Protein AF-A0AAV2B523-F1 (afdb_monomer_lite)

Sequence (327 aa):
MVNILNHRVPSYIITSFAIVHYVAHNLTKNSNLPTNTRAFVTASAALLMYLPYIWLAPRLLLHLVHVDDPIFLDRLLDVPYIHFIVFFLLFYHTTQLSVENFEALEAQERNSNNYLWCSVVSGLVSGFYAIIEQYLLYLIFVLILRQNLVLGFLMAFGTTFWIAKEEVKALKDKSFSIAGVFQPLKNKIFWGAAALMLFSSTLPLWLNVRDLKSTSTRLELGPCNINHEVANTSPLMIERRRFICPEDGKRLQFDFHCVDPVALQFGVKNRVNQYTMCGKEFDNPTQIATSLSVYSSLLLFSIYSVMRFSFNHKEEKKNEQYCSKSL

pLDDT: mean 75.36, std 14.85, range [28.5, 93.81]

Structure (mmCIF, N/CA/C/O backbone):
data_AF-A0AAV2B523-F1
#
_entry.id   AF-A0AAV2B523-F1
#
loop_
_atom_site.group_PDB
_atom_site.id
_atom_site.type_symbol
_atom_site.label_atom_id
_atom_site.label_alt_id
_atom_site.label_comp_id
_atom_site.label_asym_id
_atom_site.label_entity_id
_atom_site.label_seq_id
_atom_site.pdbx_PDB_ins_code
_atom_site.Cartn_x
_atom_site.Cartn_y
_atom_site.Cartn_z
_atom_site.occupancy
_atom_site.B_iso_or_equiv
_atom_site.auth_seq_id
_atom_site.auth_comp_id
_atom_site.auth_asym_id
_atom_site.auth_atom_id
_atom_site.pdbx_PDB_model_num
ATOM 1 N N . MET A 1 1 ? -11.168 -1.818 -23.458 1.00 34.28 1 MET A N 1
ATOM 2 C CA . MET A 1 1 ? -11.212 -1.560 -22.001 1.00 34.28 1 MET A CA 1
ATOM 3 C C . MET A 1 1 ? -10.648 -0.166 -21.777 1.00 34.28 1 MET A C 1
ATOM 5 O O . MET A 1 1 ? -9.669 0.168 -22.432 1.00 34.28 1 MET A O 1
ATOM 9 N N . VAL A 1 2 ? -11.346 0.690 -21.028 1.00 28.50 2 VAL A N 1
ATOM 10 C CA . VAL A 1 2 ? -11.188 2.150 -21.122 1.00 28.50 2 VAL A CA 1
ATOM 11 C C . VAL A 1 2 ? -9.790 2.597 -20.681 1.00 28.50 2 VAL A C 1
ATOM 13 O O . VAL A 1 2 ? -9.419 2.497 -19.515 1.00 28.50 2 VAL A O 1
ATOM 16 N N . ASN A 1 3 ? -9.034 3.115 -21.646 1.00 34.44 3 ASN A N 1
ATOM 17 C CA . ASN A 1 3 ? -7.779 3.834 -21.476 1.00 34.44 3 ASN A CA 1
ATOM 18 C C . ASN A 1 3 ? -8.110 5.248 -20.951 1.00 34.44 3 ASN A C 1
ATOM 20 O O . ASN A 1 3 ? -8.075 6.216 -21.702 1.00 34.44 3 ASN A O 1
ATOM 24 N N . ILE A 1 4 ? -8.564 5.358 -19.692 1.00 44.16 4 ILE A N 1
ATOM 25 C CA . ILE A 1 4 ? -9.157 6.602 -19.144 1.00 44.16 4 ILE A CA 1
ATOM 26 C C . ILE A 1 4 ? -8.138 7.755 -19.070 1.00 44.16 4 ILE A C 1
ATOM 28 O O . ILE A 1 4 ? -8.530 8.914 -18.988 1.00 44.16 4 ILE A O 1
ATOM 32 N N . LEU A 1 5 ? -6.832 7.486 -19.147 1.00 44.53 5 LEU A N 1
ATOM 33 C CA . LEU A 1 5 ? -5.801 8.514 -19.008 1.00 44.53 5 LEU A CA 1
ATOM 34 C C . LEU A 1 5 ? -4.570 8.219 -19.870 1.00 44.53 5 LEU A C 1
ATOM 36 O O . LEU A 1 5 ? -3.514 8.026 -19.291 1.00 44.53 5 LEU A O 1
ATOM 40 N N . ASN A 1 6 ? -4.681 8.170 -21.207 1.00 47.12 6 ASN A N 1
ATOM 41 C CA . ASN A 1 6 ? -3.561 8.284 -22.171 1.00 47.12 6 ASN A CA 1
ATOM 42 C C . ASN A 1 6 ? -2.149 8.114 -21.559 1.00 47.12 6 ASN A C 1
ATOM 44 O O . ASN A 1 6 ? -1.419 9.091 -21.381 1.00 47.12 6 ASN A O 1
ATOM 48 N N . HIS A 1 7 ? -1.780 6.882 -21.193 1.00 51.62 7 HIS A N 1
ATOM 49 C CA . HIS A 1 7 ? -0.444 6.545 -20.686 1.00 51.62 7 HIS A CA 1
ATOM 50 C C . HIS A 1 7 ? 0.024 7.226 -19.376 1.00 51.62 7 HIS A C 1
ATOM 52 O O . HIS A 1 7 ? 1.224 7.250 -19.097 1.00 51.62 7 HIS A O 1
ATOM 58 N N . ARG A 1 8 ? -0.880 7.763 -18.545 1.00 51.25 8 ARG A N 1
ATOM 59 C CA . ARG A 1 8 ? -0.576 8.402 -17.253 1.00 51.25 8 ARG A CA 1
ATOM 60 C C . ARG A 1 8 ? -1.166 7.620 -16.082 1.00 51.25 8 ARG A C 1
ATOM 62 O O . ARG A 1 8 ? -2.334 7.247 -16.079 1.00 51.25 8 ARG A O 1
ATOM 69 N N . VAL A 1 9 ? -0.353 7.460 -15.037 1.00 54.31 9 VAL A N 1
ATOM 70 C CA . VAL A 1 9 ? -0.620 6.580 -13.887 1.00 54.31 9 VAL A CA 1
ATOM 71 C C . VAL A 1 9 ? -0.693 7.333 -12.532 1.00 54.31 9 VAL A C 1
ATOM 73 O O . VAL A 1 9 ? 0.084 7.000 -11.640 1.00 54.31 9 VAL A O 1
ATOM 76 N N . PRO A 1 10 ? -1.553 8.354 -12.287 1.00 52.34 10 PRO A N 1
ATOM 77 C CA . PRO A 1 10 ? -1.533 9.008 -10.970 1.00 52.34 10 PRO A CA 1
ATOM 78 C C . PRO A 1 10 ? -2.793 8.829 -10.107 1.00 52.34 10 PRO A C 1
ATOM 80 O O . PRO A 1 10 ? -2.694 9.011 -8.899 1.00 52.34 10 PRO A O 1
ATOM 83 N N . SER A 1 11 ? -3.967 8.478 -10.646 1.00 55.34 11 SER A N 1
ATOM 84 C CA . SER A 1 11 ? -5.215 8.580 -9.861 1.00 55.34 11 SER A CA 1
ATOM 85 C C . SER A 1 11 ? -5.556 7.344 -9.026 1.00 55.34 11 SER A C 1
ATOM 87 O O . SER A 1 11 ? -6.113 7.490 -7.940 1.00 55.34 11 SER A O 1
ATOM 89 N N . TYR A 1 12 ? -5.200 6.136 -9.478 1.00 63.81 12 TYR A N 1
ATOM 90 C CA . TYR A 1 12 ? -5.658 4.905 -8.818 1.00 63.81 12 TYR A CA 1
ATOM 91 C C . TYR A 1 12 ? -5.149 4.761 -7.386 1.00 63.81 12 TYR A C 1
ATOM 93 O O . TYR A 1 12 ? -5.892 4.288 -6.539 1.00 63.81 12 TYR A O 1
ATOM 101 N N . ILE A 1 13 ? -3.932 5.230 -7.104 1.00 67.31 13 ILE A N 1
ATOM 102 C CA . ILE A 1 13 ? -3.279 5.100 -5.793 1.00 67.31 13 ILE A CA 1
ATOM 103 C C . ILE A 1 13 ? -4.006 5.911 -4.730 1.00 67.31 13 ILE A C 1
ATOM 105 O O . ILE A 1 13 ? -4.238 5.416 -3.633 1.00 67.31 13 ILE A O 1
ATOM 109 N N . ILE A 1 14 ? -4.384 7.148 -5.059 1.00 69.25 14 ILE A N 1
ATOM 110 C CA . ILE A 1 14 ? -5.071 8.041 -4.123 1.00 69.25 14 ILE A CA 1
ATOM 111 C C . ILE A 1 14 ? -6.443 7.450 -3.790 1.00 69.25 14 ILE A C 1
ATOM 113 O O . ILE A 1 14 ? -6.817 7.347 -2.623 1.00 69.25 14 ILE A O 1
ATOM 117 N N . THR A 1 15 ? -7.171 6.997 -4.814 1.00 74.38 15 THR A N 1
ATOM 118 C CA . THR A 1 15 ? -8.494 6.399 -4.631 1.00 74.38 15 THR A CA 1
ATOM 119 C C . THR A 1 15 ? -8.419 5.066 -3.885 1.00 74.38 15 THR A C 1
ATOM 121 O O . THR A 1 15 ? -9.196 4.851 -2.957 1.00 74.38 15 THR A O 1
ATOM 124 N N . SER A 1 16 ? -7.470 4.186 -4.223 1.00 78.44 16 SER A N 1
ATOM 125 C CA . SER A 1 16 ? -7.298 2.902 -3.536 1.00 78.44 16 SER A CA 1
ATOM 126 C C . SER A 1 16 ? -6.877 3.092 -2.083 1.00 78.44 16 SER A C 1
ATOM 128 O O . SER A 1 16 ? -7.427 2.435 -1.204 1.00 78.44 16 SER A O 1
ATOM 130 N N . PHE A 1 17 ? -5.959 4.024 -1.815 1.00 83.38 17 PHE A N 1
ATOM 131 C CA . PHE A 1 17 ? -5.514 4.350 -0.463 1.00 83.38 17 PHE A CA 1
ATOM 132 C C . PHE A 1 17 ? -6.684 4.834 0.401 1.00 83.38 17 PHE A C 1
ATOM 134 O O . PHE A 1 17 ? -6.908 4.298 1.485 1.00 83.38 17 PHE A O 1
ATOM 141 N N . ALA A 1 18 ? -7.480 5.784 -0.104 1.00 85.06 18 ALA A N 1
ATOM 142 C CA . ALA A 1 18 ? -8.629 6.324 0.619 1.00 85.06 18 ALA A CA 1
ATOM 143 C C . ALA A 1 18 ? -9.694 5.255 0.913 1.00 85.06 18 ALA A C 1
ATOM 145 O O . ALA A 1 18 ? -10.209 5.189 2.028 1.00 85.06 18 ALA A O 1
ATOM 146 N N . ILE A 1 19 ? -10.000 4.384 -0.057 1.00 86.94 19 ILE A N 1
ATOM 147 C CA . ILE A 1 19 ? -10.970 3.293 0.128 1.00 86.94 19 ILE A CA 1
ATOM 148 C C . ILE A 1 19 ? -10.477 2.307 1.190 1.00 86.94 19 ILE A C 1
ATOM 150 O O . ILE A 1 19 ? -11.233 1.945 2.091 1.00 86.94 19 ILE A O 1
ATOM 154 N N . VAL A 1 20 ? -9.212 1.886 1.109 1.00 90.38 20 VAL A N 1
ATOM 155 C CA . VAL A 1 20 ? -8.630 0.940 2.068 1.00 90.38 20 VAL A CA 1
ATOM 156 C C . VAL A 1 20 ? -8.611 1.529 3.471 1.00 90.38 20 VAL A C 1
ATOM 158 O O . VAL A 1 20 ? -9.023 0.862 4.424 1.00 90.38 20 VAL A O 1
ATOM 161 N N . HIS A 1 21 ? -8.192 2.789 3.599 1.00 90.00 21 HIS A N 1
ATOM 162 C CA . HIS A 1 21 ? -8.172 3.477 4.883 1.00 90.00 21 HIS A CA 1
ATOM 163 C C . HIS A 1 21 ? -9.573 3.609 5.472 1.00 90.00 21 HIS A C 1
ATOM 165 O O . HIS A 1 21 ? -9.780 3.294 6.641 1.00 90.00 21 HIS A O 1
ATOM 171 N N . TYR A 1 22 ? -10.553 3.991 4.650 1.00 88.62 22 TYR A N 1
ATOM 172 C CA . TYR A 1 22 ? -11.949 4.094 5.060 1.00 88.62 22 TYR A CA 1
ATOM 173 C C . TYR A 1 22 ? -12.493 2.758 5.573 1.00 88.62 22 TYR A C 1
ATOM 175 O O . TYR A 1 22 ? -13.134 2.714 6.626 1.00 88.62 22 TYR A O 1
ATOM 183 N N . VAL A 1 23 ? -12.242 1.657 4.860 1.00 89.81 23 VAL A N 1
ATOM 184 C CA . VAL A 1 23 ? -12.666 0.320 5.299 1.00 89.81 23 VAL A CA 1
ATOM 185 C C . VAL A 1 23 ? -11.988 -0.039 6.623 1.00 89.81 23 VAL A C 1
ATOM 187 O O . VAL A 1 23 ? -12.682 -0.423 7.562 1.00 89.81 23 VAL A O 1
ATOM 190 N N . ALA A 1 24 ? -10.672 0.160 6.740 1.00 90.62 24 ALA A N 1
ATOM 191 C CA . ALA A 1 24 ? -9.920 -0.125 7.962 1.00 90.62 24 ALA A CA 1
ATOM 192 C C . ALA A 1 24 ? -10.438 0.676 9.164 1.00 90.62 24 ALA A C 1
ATOM 194 O O . ALA A 1 24 ? -10.724 0.102 10.211 1.00 90.62 24 ALA A O 1
ATOM 195 N N . HIS A 1 25 ? -10.628 1.986 8.997 1.00 89.25 25 HIS A N 1
ATOM 196 C CA . HIS A 1 25 ? -11.128 2.869 10.047 1.00 89.25 25 HIS A CA 1
ATOM 197 C C . HIS A 1 25 ? -12.530 2.457 10.506 1.00 89.25 25 HIS A C 1
ATOM 199 O O . HIS A 1 25 ? -12.841 2.433 11.694 1.00 89.25 25 HIS A O 1
ATOM 205 N N . ASN A 1 26 ? -13.396 2.071 9.571 1.00 86.88 26 ASN A N 1
ATOM 206 C CA . ASN A 1 26 ? -14.736 1.617 9.915 1.00 86.88 26 ASN A CA 1
ATOM 207 C C . ASN A 1 26 ? -14.773 0.244 10.601 1.00 86.88 26 ASN A C 1
ATOM 209 O O . ASN A 1 26 ? -15.730 -0.031 11.327 1.00 86.88 26 ASN A O 1
ATOM 213 N N . LEU A 1 27 ? -13.765 -0.607 10.389 1.00 84.50 27 LEU A N 1
ATOM 214 C CA . LEU A 1 27 ? -13.613 -1.866 11.122 1.00 84.50 27 LEU A CA 1
ATOM 215 C C . LEU A 1 27 ? -13.201 -1.619 12.578 1.00 84.50 27 LEU A C 1
ATOM 217 O O . LEU A 1 27 ? -13.696 -2.298 13.475 1.00 84.50 27 LEU A O 1
ATOM 221 N N . THR A 1 28 ? -12.338 -0.633 12.821 1.00 84.44 28 THR A N 1
ATOM 222 C CA . THR A 1 28 ? -11.762 -0.348 14.146 1.00 84.44 28 THR A CA 1
ATOM 223 C C . THR A 1 28 ? -12.551 0.670 14.965 1.00 84.44 28 THR A C 1
ATOM 225 O O . THR A 1 28 ? -12.438 0.697 16.186 1.00 84.44 28 THR A O 1
ATOM 228 N N . LYS A 1 29 ? -13.398 1.507 14.356 1.00 82.94 29 LYS A N 1
ATOM 229 C CA . LYS A 1 29 ? -14.139 2.540 15.106 1.00 82.94 29 LYS A CA 1
ATOM 230 C C . LYS A 1 29 ? -15.070 1.977 16.187 1.00 82.94 29 LYS A C 1
ATOM 232 O O . LYS A 1 29 ? -15.318 2.651 17.177 1.00 82.94 29 LYS A O 1
ATOM 237 N N . ASN A 1 30 ? -15.566 0.751 16.005 1.00 73.31 30 ASN A N 1
ATOM 238 C CA . ASN A 1 30 ? -16.505 0.112 16.931 1.00 73.31 30 ASN A CA 1
ATOM 239 C C . ASN A 1 30 ? -15.809 -0.664 18.059 1.00 73.31 30 ASN A C 1
ATOM 241 O O . ASN A 1 30 ? -16.486 -1.142 18.964 1.00 73.31 30 ASN A O 1
ATOM 245 N N . SER A 1 31 ? -14.482 -0.828 18.016 1.00 69.25 31 SER A N 1
ATOM 246 C CA . SER A 1 31 ? -13.760 -1.625 19.014 1.00 69.25 31 SER A CA 1
ATOM 247 C C . SER A 1 31 ? -13.464 -0.862 20.309 1.00 69.25 31 SER A C 1
ATOM 249 O O . SER A 1 31 ? -12.789 -1.416 21.167 1.00 69.25 31 SER A O 1
ATOM 251 N N . ASN A 1 32 ? -13.947 0.382 20.451 1.00 70.50 32 ASN A N 1
ATOM 252 C CA . ASN A 1 32 ? -13.744 1.258 21.614 1.00 70.50 32 ASN A CA 1
ATOM 253 C C . ASN A 1 32 ? -12.303 1.206 22.165 1.00 70.50 32 ASN A C 1
ATOM 255 O O . ASN A 1 32 ? -12.080 1.010 23.358 1.00 70.50 32 ASN A O 1
ATOM 259 N N . LEU A 1 33 ? -11.321 1.275 21.267 1.00 74.81 33 LEU A N 1
ATOM 260 C CA . LEU A 1 33 ? -9.908 1.300 21.635 1.00 74.81 33 LEU A CA 1
ATOM 261 C C . LEU A 1 33 ? -9.472 2.750 21.887 1.00 74.81 33 LEU A C 1
ATOM 263 O O . LEU A 1 33 ? -9.960 3.629 21.169 1.00 74.81 33 LEU A O 1
ATOM 267 N N . PRO A 1 34 ? -8.504 2.980 22.796 1.00 81.31 34 PRO A N 1
ATOM 268 C CA . PRO A 1 34 ? -7.860 4.281 22.947 1.00 81.31 34 PRO A CA 1
ATOM 269 C C . PRO A 1 34 ? -7.325 4.793 21.607 1.00 81.31 34 PRO A C 1
ATOM 271 O O . PRO A 1 34 ? -6.939 3.994 20.749 1.00 81.31 34 PRO A O 1
ATOM 274 N N . THR A 1 35 ? -7.256 6.113 21.425 1.00 81.62 35 THR A N 1
ATOM 275 C CA . THR A 1 35 ? -6.926 6.754 20.138 1.00 81.62 35 THR A CA 1
ATOM 276 C C . THR A 1 35 ? -5.672 6.194 19.463 1.00 81.62 35 THR A C 1
ATOM 278 O O . THR A 1 35 ? -5.751 5.778 18.306 1.00 81.62 35 THR A O 1
ATOM 281 N N . ASN A 1 36 ? -4.550 6.092 20.181 1.00 81.56 36 ASN A N 1
ATOM 282 C CA . ASN A 1 36 ? -3.287 5.592 19.618 1.00 81.56 36 ASN A CA 1
ATOM 283 C C . ASN A 1 36 ? -3.366 4.105 19.252 1.00 81.56 36 ASN A C 1
ATOM 285 O O . ASN A 1 36 ? -2.961 3.702 18.162 1.00 81.56 36 ASN A O 1
ATOM 289 N N . THR A 1 37 ? -3.961 3.283 20.118 1.00 82.25 37 THR A N 1
ATOM 290 C CA . THR A 1 37 ? -4.167 1.851 19.861 1.00 82.25 37 THR A CA 1
ATOM 291 C C . THR A 1 37 ? -5.104 1.644 18.670 1.00 82.25 37 THR A C 1
ATOM 293 O O . THR A 1 37 ? -4.839 0.815 17.799 1.00 82.25 37 THR A O 1
ATOM 296 N N . ARG A 1 38 ? -6.172 2.444 18.564 1.00 83.00 38 ARG A N 1
ATOM 297 C CA . ARG A 1 38 ? -7.081 2.450 17.412 1.00 83.00 38 ARG A CA 1
ATOM 298 C C . ARG A 1 38 ? -6.346 2.843 16.136 1.00 83.00 38 ARG A C 1
ATOM 300 O O . ARG A 1 38 ? -6.519 2.163 15.126 1.00 83.00 38 ARG A O 1
ATOM 307 N N . ALA A 1 39 ? -5.530 3.895 16.164 1.00 87.06 39 ALA A N 1
ATOM 308 C CA . ALA A 1 39 ? -4.736 4.333 15.020 1.00 87.06 39 ALA A CA 1
ATOM 309 C C . ALA A 1 39 ? -3.758 3.242 14.561 1.00 87.06 39 ALA A C 1
ATOM 311 O O . ALA A 1 39 ? -3.729 2.909 13.377 1.00 87.06 39 ALA A O 1
ATOM 312 N N . PHE A 1 40 ? -3.054 2.601 15.496 1.00 87.75 40 PHE A N 1
ATOM 313 C CA . PHE A 1 40 ? -2.136 1.494 15.222 1.00 87.75 40 PHE A CA 1
ATOM 314 C C . PHE A 1 40 ? -2.834 0.291 14.574 1.00 87.75 40 PHE A C 1
ATOM 316 O O . PHE A 1 40 ? -2.389 -0.220 13.541 1.00 87.75 40 PHE A O 1
ATOM 323 N N . VAL A 1 41 ? -3.957 -0.157 15.145 1.00 86.06 41 VAL A N 1
ATOM 324 C CA . VAL A 1 41 ? -4.729 -1.286 14.601 1.00 86.06 41 VAL A CA 1
ATOM 325 C C . VAL A 1 41 ? -5.310 -0.932 13.230 1.00 86.06 41 VAL A C 1
ATOM 327 O O . VAL A 1 41 ? -5.281 -1.758 12.318 1.00 86.06 41 VAL A O 1
ATOM 330 N N . THR A 1 42 ? -5.780 0.306 13.050 1.00 89.50 42 THR A N 1
ATOM 331 C CA . THR A 1 42 ? -6.302 0.798 11.765 1.00 89.50 42 THR A CA 1
ATOM 332 C C . THR A 1 42 ? -5.215 0.806 10.698 1.00 89.50 42 THR A C 1
ATOM 334 O O . THR A 1 42 ? -5.440 0.295 9.604 1.00 89.50 42 THR A O 1
ATOM 337 N N . ALA A 1 43 ? -4.030 1.327 11.020 1.00 89.31 43 ALA A N 1
ATOM 338 C CA . ALA A 1 43 ? -2.886 1.358 10.117 1.00 89.31 43 ALA A CA 1
ATOM 339 C C . ALA A 1 43 ? -2.424 -0.046 9.725 1.00 89.31 43 ALA A C 1
ATOM 341 O O . ALA A 1 43 ? -2.205 -0.319 8.546 1.00 89.31 43 ALA A O 1
ATOM 342 N N . SER A 1 44 ? -2.365 -0.962 10.694 1.00 87.69 44 SER A N 1
ATOM 343 C CA . SER A 1 44 ? -2.027 -2.369 10.458 1.00 87.69 44 SER A CA 1
ATOM 344 C C . SER A 1 44 ? -3.037 -3.039 9.522 1.00 87.69 44 SER A C 1
ATOM 346 O O . SER A 1 44 ? -2.656 -3.672 8.539 1.00 87.69 44 SER A O 1
ATOM 348 N N . ALA A 1 45 ? -4.336 -2.869 9.789 1.00 89.94 45 ALA A N 1
ATOM 349 C CA . ALA A 1 45 ? -5.397 -3.436 8.963 1.00 89.94 45 ALA A CA 1
ATOM 350 C C . ALA A 1 45 ? -5.396 -2.846 7.544 1.00 89.94 45 ALA A C 1
ATOM 352 O O . ALA A 1 45 ? -5.515 -3.590 6.570 1.00 89.94 45 ALA A O 1
ATOM 353 N N . ALA A 1 46 ? -5.227 -1.527 7.419 1.00 92.19 46 ALA A N 1
ATOM 354 C CA . ALA A 1 46 ? -5.126 -0.842 6.135 1.00 92.19 46 ALA A CA 1
ATOM 355 C C . ALA A 1 46 ? -3.923 -1.344 5.327 1.00 92.19 46 ALA A C 1
ATOM 357 O O . ALA A 1 46 ? -4.079 -1.708 4.164 1.00 92.19 46 ALA A O 1
ATOM 358 N N . LEU A 1 47 ? -2.744 -1.450 5.949 1.00 89.75 47 LEU A N 1
ATOM 359 C CA . LEU A 1 47 ? -1.537 -1.944 5.293 1.00 89.75 47 LEU A CA 1
ATOM 360 C C . LEU A 1 47 ? -1.706 -3.385 4.796 1.00 89.75 47 LEU A C 1
ATOM 362 O O . LEU A 1 47 ? -1.390 -3.664 3.642 1.00 89.75 47 LEU A O 1
ATOM 366 N N . LEU A 1 48 ? -2.248 -4.283 5.626 1.00 89.69 48 LEU A N 1
ATOM 367 C CA . LEU A 1 48 ? -2.508 -5.673 5.232 1.00 89.69 48 LEU A CA 1
ATOM 368 C C . LEU A 1 48 ? -3.495 -5.754 4.059 1.00 89.69 48 LEU A C 1
ATOM 370 O O . LEU A 1 48 ? -3.267 -6.486 3.100 1.00 89.69 48 LEU A O 1
ATOM 374 N N . MET A 1 49 ? -4.563 -4.953 4.079 1.00 91.62 49 MET A N 1
ATOM 375 C CA . MET A 1 49 ? -5.501 -4.895 2.955 1.00 91.62 49 MET A CA 1
ATOM 376 C C . MET A 1 49 ? -4.876 -4.294 1.686 1.00 91.62 49 MET A C 1
ATOM 378 O O . MET A 1 49 ? -5.272 -4.652 0.577 1.00 91.62 49 MET A O 1
ATOM 382 N N . TYR A 1 50 ? -3.904 -3.392 1.825 1.00 89.12 50 TYR A N 1
ATOM 383 C CA . TYR A 1 50 ? -3.262 -2.715 0.699 1.00 89.12 50 TYR A CA 1
ATOM 384 C C . TYR A 1 50 ? -2.078 -3.492 0.104 1.00 89.12 50 TYR A C 1
ATOM 386 O O . TYR A 1 50 ? -1.720 -3.277 -1.054 1.00 89.12 50 TYR A O 1
ATOM 394 N N . LEU A 1 51 ? -1.490 -4.428 0.854 1.00 86.19 51 LEU A N 1
ATOM 395 C CA . LEU A 1 51 ? -0.292 -5.176 0.463 1.00 86.19 51 LEU A CA 1
ATOM 396 C C . LEU A 1 51 ? -0.437 -5.916 -0.882 1.00 86.19 51 LEU A C 1
ATOM 398 O O . LEU A 1 51 ? 0.453 -5.753 -1.721 1.00 86.19 51 LEU A O 1
ATOM 402 N N . PRO A 1 52 ? -1.541 -6.642 -1.168 1.00 87.44 52 PRO A N 1
ATOM 403 C CA . PRO A 1 52 ? -1.752 -7.247 -2.484 1.00 87.44 52 PRO A CA 1
ATOM 404 C C . PRO A 1 52 ? -1.683 -6.233 -3.627 1.00 87.44 52 PRO A C 1
ATOM 406 O O . PRO A 1 52 ? -1.093 -6.504 -4.670 1.00 87.44 52 PRO A O 1
ATOM 409 N N . TYR A 1 53 ? -2.257 -5.045 -3.419 1.00 84.38 53 TYR A N 1
ATOM 410 C CA . TYR A 1 53 ? -2.250 -3.983 -4.416 1.00 84.38 53 TYR A CA 1
ATOM 411 C C . TYR A 1 53 ? -0.843 -3.420 -4.615 1.00 84.38 53 TYR A C 1
ATOM 413 O O . TYR A 1 53 ? -0.405 -3.319 -5.755 1.00 84.38 53 TYR A O 1
ATOM 421 N N . ILE A 1 54 ? -0.105 -3.120 -3.537 1.00 79.56 54 ILE A N 1
ATOM 422 C CA . ILE A 1 54 ? 1.289 -2.646 -3.629 1.00 79.56 54 ILE A CA 1
ATOM 423 C C . ILE A 1 54 ? 2.155 -3.647 -4.397 1.00 79.56 54 ILE A C 1
ATOM 425 O O . ILE A 1 54 ? 2.983 -3.246 -5.210 1.00 79.56 54 ILE A O 1
ATOM 429 N N . TRP A 1 55 ? 1.964 -4.942 -4.156 1.00 80.81 55 TRP A N 1
ATOM 430 C CA . TRP A 1 55 ? 2.763 -5.981 -4.796 1.00 80.81 55 TRP A CA 1
ATOM 431 C C . TRP A 1 55 ? 2.427 -6.160 -6.287 1.00 80.81 55 TRP A C 1
ATOM 433 O O . TRP A 1 55 ? 3.326 -6.338 -7.108 1.00 80.81 55 TRP A O 1
ATOM 443 N N . LEU A 1 56 ? 1.147 -6.066 -6.661 1.00 82.38 56 LEU A N 1
ATOM 444 C CA . LEU A 1 56 ? 0.700 -6.197 -8.053 1.00 82.38 56 LEU A CA 1
ATOM 445 C C . LEU A 1 56 ? 0.907 -4.926 -8.890 1.00 82.38 56 LEU A C 1
ATOM 447 O O . LEU A 1 56 ? 1.183 -5.010 -10.088 1.00 82.38 56 LEU A O 1
ATOM 451 N N . ALA A 1 57 ? 0.752 -3.747 -8.284 1.00 78.94 57 ALA A N 1
ATOM 452 C CA . ALA A 1 57 ? 0.658 -2.477 -8.998 1.00 78.94 57 ALA A CA 1
ATOM 453 C C . ALA A 1 57 ? 1.856 -2.157 -9.916 1.00 78.94 57 ALA A C 1
ATOM 455 O O . ALA A 1 57 ? 1.602 -1.685 -11.028 1.00 78.94 57 ALA A O 1
ATOM 456 N N . PRO A 1 58 ? 3.125 -2.427 -9.540 1.00 74.94 58 PRO A N 1
ATOM 457 C CA . PRO A 1 58 ? 4.269 -2.183 -10.418 1.00 74.94 58 PRO A CA 1
ATOM 458 C C . PRO A 1 58 ? 4.227 -3.022 -11.700 1.00 74.94 58 PRO A C 1
ATOM 460 O O . PRO A 1 58 ? 4.479 -2.501 -12.784 1.00 74.94 58 PRO A O 1
ATOM 463 N N . ARG A 1 59 ? 3.847 -4.305 -11.598 1.00 77.69 59 ARG A N 1
ATOM 464 C CA . ARG A 1 59 ? 3.796 -5.228 -12.750 1.00 77.69 59 ARG A CA 1
ATOM 465 C C . ARG A 1 59 ? 2.688 -4.907 -13.734 1.00 77.69 59 ARG A C 1
ATOM 467 O O . ARG A 1 59 ? 2.812 -5.136 -14.932 1.00 77.69 59 ARG A O 1
ATOM 474 N N . LEU A 1 60 ? 1.616 -4.331 -13.210 1.00 77.38 60 LEU A N 1
ATOM 475 C CA . LEU A 1 60 ? 0.437 -3.936 -13.965 1.00 77.38 60 LEU A CA 1
ATOM 476 C C . LEU A 1 60 ? 0.491 -2.486 -14.440 1.00 77.38 60 LEU A C 1
ATOM 478 O O . LEU A 1 60 ? -0.511 -1.968 -14.929 1.00 77.38 60 LEU A O 1
ATOM 482 N N . LEU A 1 61 ? 1.626 -1.805 -14.252 1.00 77.12 61 LEU A N 1
ATOM 483 C CA . LEU A 1 61 ? 1.785 -0.386 -14.565 1.00 77.12 61 LEU A CA 1
ATOM 484 C C . LEU A 1 61 ? 0.715 0.507 -13.904 1.00 77.12 61 LEU A C 1
ATOM 486 O O . LEU A 1 61 ? 0.418 1.591 -14.402 1.00 77.12 61 LEU A O 1
ATOM 490 N N . LEU A 1 62 ? 0.140 0.069 -12.775 1.00 73.31 62 LEU A N 1
ATOM 491 C CA . LEU A 1 62 ? -0.799 0.845 -11.950 1.00 73.31 62 LEU A CA 1
ATOM 492 C C . LEU A 1 62 ? -0.066 1.815 -11.020 1.00 73.31 62 LEU A C 1
ATOM 494 O O . LEU A 1 62 ? -0.671 2.728 -10.458 1.00 73.31 62 LEU A O 1
ATOM 498 N N . HIS A 1 63 ? 1.245 1.625 -10.871 1.00 67.94 63 HIS A N 1
ATOM 499 C CA . HIS A 1 63 ? 2.139 2.546 -10.200 1.00 67.94 63 HIS A CA 1
ATOM 500 C C . HIS A 1 63 ? 3.485 2.592 -10.922 1.00 67.94 63 HIS A C 1
ATOM 502 O O . HIS A 1 63 ? 4.038 1.557 -11.278 1.00 67.94 63 HIS A O 1
ATOM 508 N N . LEU A 1 64 ? 4.015 3.802 -11.121 1.00 59.66 64 LEU A N 1
ATOM 509 C CA . LEU A 1 64 ? 5.306 4.036 -11.780 1.00 59.66 64 LEU A CA 1
ATOM 510 C C . LEU A 1 64 ? 6.445 4.317 -10.800 1.00 59.66 64 LEU A C 1
ATOM 512 O O . LEU A 1 64 ? 7.507 4.789 -11.210 1.00 59.66 64 LEU A O 1
ATOM 516 N N . VAL A 1 65 ? 6.246 4.068 -9.502 1.00 55.09 65 VAL A N 1
ATOM 517 C CA . VAL A 1 65 ? 7.395 4.045 -8.598 1.00 55.09 65 VAL A CA 1
ATOM 518 C C . VAL A 1 65 ? 8.221 2.826 -8.956 1.00 55.09 65 VAL A C 1
ATOM 520 O O . VAL A 1 65 ? 7.779 1.692 -8.799 1.00 55.09 65 VAL A O 1
ATOM 523 N N . HIS A 1 66 ? 9.410 3.093 -9.495 1.00 52.34 66 HIS A N 1
ATOM 524 C CA . HIS A 1 66 ? 10.479 2.119 -9.534 1.00 52.34 66 HIS A CA 1
ATOM 525 C C . HIS A 1 66 ? 10.705 1.641 -8.107 1.00 52.34 66 HIS A C 1
ATOM 527 O O . HIS A 1 66 ? 11.281 2.344 -7.284 1.00 52.34 66 HIS A O 1
ATOM 533 N N . VAL A 1 67 ? 10.245 0.426 -7.838 1.00 49.00 67 VAL A N 1
ATOM 534 C CA . VAL A 1 67 ? 10.633 -0.335 -6.649 1.00 49.00 67 VAL A CA 1
ATOM 535 C C . VAL A 1 67 ? 12.117 -0.761 -6.754 1.00 49.00 67 VAL A C 1
ATOM 537 O O . VAL A 1 67 ? 12.662 -1.342 -5.830 1.00 49.00 67 VAL A O 1
ATOM 540 N N . ASP A 1 68 ? 12.793 -0.410 -7.855 1.00 47.84 68 ASP A N 1
ATOM 541 C CA . ASP A 1 68 ? 14.194 -0.726 -8.149 1.00 47.84 68 ASP A CA 1
ATOM 542 C C . ASP A 1 68 ? 15.132 0.508 -8.070 1.00 47.84 68 ASP A C 1
ATOM 544 O O . ASP A 1 68 ? 16.205 0.527 -8.677 1.00 47.84 68 ASP A O 1
ATOM 548 N N . ASP A 1 69 ? 14.743 1.557 -7.337 1.00 45.59 69 ASP A N 1
ATOM 549 C CA . ASP A 1 69 ? 15.589 2.726 -7.050 1.00 45.59 69 ASP A CA 1
ATOM 550 C C . ASP A 1 69 ? 16.431 2.532 -5.781 1.00 45.59 69 ASP A C 1
ATOM 552 O O . ASP A 1 69 ? 15.933 2.057 -4.782 1.00 45.59 69 ASP A O 1
ATOM 556 N N . PRO A 1 70 ? 17.613 3.151 -5.696 1.00 47.16 70 PRO A N 1
ATOM 557 C CA . PRO A 1 70 ? 18.903 2.443 -5.553 1.00 47.16 70 PRO A CA 1
ATOM 558 C C . PRO A 1 70 ? 18.900 1.006 -5.005 1.00 47.16 70 PRO A C 1
ATOM 560 O O . PRO A 1 70 ? 18.257 0.680 -4.016 1.00 47.16 70 PRO A O 1
ATOM 563 N N . ILE A 1 71 ? 19.785 0.189 -5.587 1.00 42.69 71 ILE A N 1
ATOM 564 C CA . ILE A 1 71 ? 20.288 -1.034 -4.959 1.00 42.69 71 ILE A CA 1
ATOM 565 C C . ILE A 1 71 ? 20.959 -0.601 -3.655 1.00 42.69 71 ILE A C 1
ATOM 567 O O . ILE A 1 71 ? 22.093 -0.120 -3.666 1.00 42.69 71 ILE A O 1
ATOM 571 N N . PHE A 1 72 ? 20.274 -0.754 -2.528 1.00 40.91 72 PHE A N 1
ATOM 572 C CA . PHE A 1 72 ? 20.990 -0.791 -1.269 1.00 40.91 72 PHE A CA 1
ATOM 573 C C . PHE A 1 72 ? 21.886 -2.031 -1.330 1.00 40.91 72 PHE A C 1
ATOM 575 O O . PHE A 1 72 ? 21.435 -3.117 -1.697 1.00 40.91 72 PHE A O 1
ATOM 582 N N . LEU A 1 73 ? 23.176 -1.870 -1.016 1.00 39.12 73 LEU A N 1
ATOM 583 C CA . LEU A 1 73 ? 24.121 -2.993 -0.923 1.00 39.12 73 LEU A CA 1
ATOM 584 C C . LEU A 1 73 ? 23.560 -4.125 -0.034 1.00 39.12 73 LEU A C 1
ATOM 586 O O . LEU A 1 73 ? 23.820 -5.298 -0.302 1.00 39.12 73 LEU A O 1
ATOM 590 N N . ASP A 1 74 ? 22.703 -3.769 0.930 1.00 44.25 74 ASP A N 1
ATOM 591 C CA . ASP A 1 74 ? 21.902 -4.678 1.743 1.00 44.25 74 ASP A CA 1
ATOM 592 C C . ASP A 1 74 ? 20.427 -4.725 1.296 1.00 44.25 74 ASP A C 1
ATOM 594 O O . ASP A 1 74 ? 19.668 -3.773 1.484 1.00 44.25 74 ASP A O 1
ATOM 598 N N . ARG A 1 75 ? 19.980 -5.895 0.808 1.00 49.62 75 ARG A N 1
ATOM 599 C CA . ARG A 1 75 ? 18.589 -6.181 0.364 1.00 49.62 75 ARG A CA 1
ATOM 600 C C . ARG A 1 75 ? 17.500 -5.909 1.415 1.00 49.62 75 ARG A C 1
ATOM 602 O O . ARG A 1 75 ? 16.319 -5.872 1.087 1.00 49.62 75 ARG A O 1
ATOM 609 N N . LEU A 1 76 ? 17.876 -5.763 2.686 1.00 45.88 76 LEU A N 1
ATOM 610 C CA . LEU A 1 76 ? 16.966 -5.413 3.786 1.00 45.88 76 LEU A CA 1
ATOM 611 C C . LEU A 1 76 ? 16.387 -3.997 3.641 1.00 45.88 76 LEU A C 1
ATOM 613 O O . LEU A 1 76 ? 15.309 -3.729 4.165 1.00 45.88 76 LEU A O 1
ATOM 617 N N . LEU A 1 77 ? 17.090 -3.116 2.925 1.00 46.91 77 LEU A N 1
ATOM 618 C CA . LEU A 1 77 ? 16.682 -1.740 2.656 1.00 46.91 77 LEU A CA 1
ATOM 619 C C . LEU A 1 77 ? 16.075 -1.547 1.267 1.00 46.91 77 LEU A C 1
ATOM 621 O O . LEU A 1 77 ? 15.712 -0.417 0.941 1.00 46.91 77 LEU A O 1
ATOM 625 N N . ASP A 1 78 ? 15.937 -2.613 0.468 1.00 49.78 78 ASP A N 1
ATOM 626 C CA . ASP A 1 78 ? 15.278 -2.498 -0.828 1.00 49.78 78 ASP A CA 1
ATOM 627 C C . ASP A 1 78 ? 13.924 -1.783 -0.651 1.00 49.78 78 ASP A C 1
ATOM 629 O O . ASP A 1 78 ? 13.161 -1.997 0.303 1.00 49.78 78 ASP A O 1
ATOM 633 N N . VAL A 1 79 ? 13.626 -0.938 -1.633 1.00 50.47 79 VAL A N 1
ATOM 634 C CA . VAL A 1 79 ? 12.516 0.019 -1.715 1.00 50.47 79 VAL A CA 1
ATOM 635 C C . VAL A 1 79 ? 11.144 -0.473 -1.236 1.00 50.47 79 VAL A C 1
ATOM 637 O O . VAL A 1 79 ? 10.421 0.354 -0.667 1.00 50.47 79 VAL A O 1
ATOM 640 N N . PRO A 1 80 ? 10.714 -1.750 -1.390 1.00 55.38 80 PRO A N 1
ATOM 641 C CA . PRO A 1 80 ? 9.369 -2.115 -0.955 1.00 55.38 80 PRO A CA 1
ATOM 642 C C . PRO A 1 80 ? 9.181 -2.011 0.566 1.00 55.38 80 PRO A C 1
ATOM 644 O O . PRO A 1 80 ? 8.083 -1.674 1.009 1.00 55.38 80 PRO A O 1
ATOM 647 N N . TYR A 1 81 ? 10.226 -2.223 1.377 1.00 63.38 81 TYR A N 1
ATOM 648 C CA . TYR A 1 81 ? 10.089 -2.214 2.839 1.00 63.38 81 TYR A CA 1
ATOM 649 C C . TYR A 1 81 ? 9.924 -0.808 3.413 1.00 63.38 81 TYR A C 1
ATOM 651 O O . TYR A 1 81 ? 9.080 -0.588 4.283 1.00 63.38 81 TYR A O 1
ATOM 659 N N . ILE A 1 82 ? 10.672 0.163 2.882 1.00 68.19 82 ILE A N 1
ATOM 660 C CA . ILE A 1 82 ? 10.535 1.570 3.274 1.00 68.19 82 ILE A CA 1
ATOM 661 C C . ILE A 1 82 ? 9.127 2.064 2.936 1.00 68.19 82 ILE A C 1
ATOM 663 O O . ILE A 1 82 ? 8.499 2.730 3.756 1.00 68.19 82 ILE A O 1
ATOM 667 N N . HIS A 1 83 ? 8.580 1.680 1.779 1.00 71.44 83 HIS A N 1
ATOM 668 C CA . HIS A 1 83 ? 7.203 2.024 1.435 1.00 71.44 83 HIS A CA 1
ATOM 669 C C . HIS A 1 83 ? 6.183 1.458 2.421 1.00 71.44 83 HIS A C 1
ATOM 671 O O . HIS A 1 83 ? 5.243 2.170 2.764 1.00 71.44 83 HIS A O 1
ATOM 677 N N . PHE A 1 84 ? 6.362 0.234 2.928 1.00 77.75 84 PHE A N 1
ATOM 678 C CA . PHE A 1 84 ? 5.460 -0.308 3.948 1.00 77.75 84 PHE A CA 1
ATOM 679 C C . PHE A 1 84 ? 5.476 0.516 5.233 1.00 77.75 84 PHE A C 1
ATOM 681 O O . PHE A 1 84 ? 4.408 0.804 5.769 1.00 77.75 84 PHE A O 1
ATOM 688 N N . ILE A 1 85 ? 6.658 0.943 5.687 1.00 77.75 85 ILE A N 1
ATOM 689 C CA . ILE A 1 85 ? 6.790 1.818 6.858 1.00 77.75 85 ILE A CA 1
ATOM 690 C C . ILE A 1 85 ? 6.108 3.161 6.584 1.00 77.75 85 ILE A C 1
ATOM 692 O O . ILE A 1 85 ? 5.292 3.602 7.384 1.00 77.75 85 ILE A O 1
ATOM 696 N N . VAL A 1 86 ? 6.367 3.783 5.433 1.00 80.62 86 VAL A N 1
ATOM 697 C CA . VAL A 1 86 ? 5.758 5.073 5.071 1.00 80.62 86 VAL A CA 1
ATOM 698 C C . VAL A 1 86 ? 4.239 4.978 4.998 1.00 80.62 86 VAL A C 1
ATOM 700 O O . VAL A 1 86 ? 3.550 5.818 5.568 1.00 80.62 86 VAL A O 1
ATOM 703 N N . PHE A 1 87 ? 3.695 3.951 4.340 1.00 83.44 87 PHE A N 1
ATOM 704 C CA . PHE A 1 87 ? 2.249 3.752 4.276 1.00 83.44 87 PHE A CA 1
ATOM 705 C C . PHE A 1 87 ? 1.656 3.479 5.656 1.00 83.44 87 PHE A C 1
ATOM 707 O O . PHE A 1 87 ? 0.592 4.011 5.964 1.00 83.44 87 PHE A O 1
ATOM 714 N N . PHE A 1 88 ? 2.340 2.698 6.495 1.00 87.06 88 PHE A N 1
ATOM 715 C CA . PHE A 1 88 ? 1.920 2.457 7.870 1.00 87.06 88 PHE A CA 1
ATOM 716 C C . PHE A 1 88 ? 1.836 3.760 8.670 1.00 87.06 88 PHE A C 1
ATOM 718 O O . PHE A 1 88 ? 0.787 4.054 9.237 1.00 87.06 88 PHE A O 1
ATOM 725 N N . LEU A 1 89 ? 2.911 4.554 8.673 1.00 85.88 89 LEU A N 1
ATOM 726 C CA . LEU A 1 89 ? 2.967 5.835 9.377 1.00 85.88 89 LEU A CA 1
ATOM 727 C C . LEU A 1 89 ? 1.914 6.808 8.848 1.00 85.88 89 LEU A C 1
ATOM 729 O O . LEU A 1 89 ? 1.240 7.470 9.633 1.00 85.88 89 LEU A O 1
ATOM 733 N N . LEU A 1 90 ? 1.711 6.845 7.529 1.00 87.25 90 LEU A N 1
ATOM 734 C CA . LEU A 1 90 ? 0.676 7.669 6.919 1.00 87.25 90 LEU A CA 1
ATOM 735 C C . LEU A 1 90 ? -0.714 7.255 7.420 1.00 87.25 90 LEU A C 1
ATOM 737 O O . LEU A 1 90 ? -1.428 8.089 7.965 1.00 87.25 90 LEU A O 1
ATOM 741 N N . PHE A 1 91 ? -1.084 5.969 7.335 1.00 87.94 91 PHE A N 1
ATOM 742 C CA . PHE A 1 91 ? -2.368 5.498 7.867 1.00 87.94 91 PHE A CA 1
ATOM 743 C C . PHE A 1 91 ? -2.508 5.751 9.376 1.00 87.94 91 PHE A C 1
ATOM 745 O O . PHE A 1 91 ? -3.606 6.084 9.833 1.00 87.94 91 PHE A O 1
ATOM 752 N N . TYR A 1 92 ? -1.428 5.596 10.146 1.00 90.25 92 TYR A N 1
ATOM 753 C CA . TYR A 1 92 ? -1.409 5.827 11.590 1.00 90.25 92 TYR A CA 1
ATOM 754 C C . TYR A 1 92 ? -1.733 7.287 11.907 1.00 90.25 92 TYR A C 1
ATOM 756 O O . TYR A 1 92 ? -2.762 7.557 12.529 1.00 90.25 92 TYR A O 1
ATOM 764 N N . HIS A 1 93 ? -0.933 8.225 11.394 1.00 88.44 93 HIS A N 1
ATOM 765 C CA . HIS A 1 93 ? -1.095 9.656 11.656 1.00 88.44 93 HIS A CA 1
ATOM 766 C C . HIS A 1 93 ? -2.391 10.206 11.082 1.00 88.44 93 HIS A C 1
ATOM 768 O O . HIS A 1 93 ? -3.065 10.988 11.749 1.00 88.44 93 HIS A O 1
ATOM 774 N N . THR A 1 94 ? -2.799 9.776 9.881 1.00 87.94 94 THR A N 1
ATOM 775 C CA . THR A 1 94 ? -4.095 10.194 9.334 1.00 87.94 94 THR A CA 1
ATOM 776 C C . THR A 1 94 ? -5.224 9.721 10.251 1.00 87.94 94 THR A C 1
ATOM 778 O O . THR A 1 94 ? -6.131 10.498 10.535 1.00 87.94 94 THR A O 1
ATOM 781 N N . THR A 1 95 ? -5.174 8.484 10.768 1.00 86.50 95 THR A N 1
ATOM 782 C CA . THR A 1 95 ? -6.202 7.989 11.700 1.00 86.50 95 THR A CA 1
ATOM 783 C C . THR A 1 95 ? -6.185 8.762 13.012 1.00 86.50 95 THR A C 1
ATOM 785 O O . THR A 1 95 ? -7.240 9.233 13.430 1.00 86.50 95 THR A O 1
ATOM 788 N N . GLN A 1 96 ? -5.016 8.913 13.635 1.00 89.25 96 GLN A N 1
ATOM 789 C CA . GLN A 1 96 ? -4.855 9.606 14.911 1.00 89.25 96 GLN A CA 1
ATOM 790 C C . GLN A 1 96 ? -5.390 11.042 14.829 1.00 89.25 96 GLN A C 1
ATOM 792 O O . GLN A 1 96 ? -6.328 11.391 15.541 1.00 89.25 96 GLN A O 1
ATOM 797 N N . LEU A 1 97 ? -4.880 11.833 13.882 1.00 87.19 97 LEU A N 1
ATOM 798 C CA . LEU A 1 97 ? -5.283 13.229 13.714 1.00 87.19 97 LEU A CA 1
ATOM 799 C C . LEU A 1 97 ? -6.745 13.357 13.294 1.00 87.19 97 LEU A C 1
ATOM 801 O O . LEU A 1 97 ? -7.411 14.309 13.681 1.00 87.19 97 LEU A O 1
ATOM 805 N N . SER A 1 98 ? -7.260 12.431 12.477 1.00 85.62 98 SER A N 1
ATOM 806 C CA . SER A 1 98 ? -8.678 12.460 12.103 1.00 85.62 98 SER A CA 1
ATOM 807 C C . SER A 1 98 ? -9.570 12.261 13.323 1.00 85.62 98 SER A C 1
ATOM 809 O O . SER A 1 98 ? -10.535 12.991 13.501 1.00 85.62 98 SER A O 1
ATOM 811 N N . VAL A 1 99 ? -9.224 11.316 14.194 1.00 84.31 99 VAL A N 1
ATOM 812 C CA . VAL A 1 99 ? -9.954 11.044 15.428 1.00 84.31 99 VAL A CA 1
ATOM 813 C C . VAL A 1 99 ? -9.927 12.258 16.345 1.00 84.31 99 VAL A C 1
ATOM 815 O O . VAL A 1 99 ? -10.987 12.713 16.762 1.00 84.31 99 VAL A O 1
ATOM 818 N N . GLU A 1 100 ? -8.737 12.791 16.620 1.00 84.19 100 GLU A N 1
ATOM 819 C CA . GLU A 1 100 ? -8.553 13.920 17.534 1.00 84.19 100 GLU A CA 1
ATOM 820 C C . GLU A 1 100 ? -9.310 15.156 17.028 1.00 84.19 100 GLU A C 1
ATOM 822 O O . GLU A 1 100 ? -10.072 15.769 17.776 1.00 84.19 100 GLU A O 1
ATOM 827 N N . ASN A 1 101 ? -9.202 15.461 15.731 1.00 81.69 101 ASN A N 1
ATOM 828 C CA . ASN A 1 101 ? -9.877 16.612 15.132 1.00 81.69 101 ASN A CA 1
ATOM 829 C C . ASN A 1 101 ? -11.400 16.419 15.031 1.00 81.69 101 ASN A C 1
ATOM 831 O O . ASN A 1 101 ? -12.153 17.356 15.283 1.00 81.69 101 ASN A O 1
ATOM 835 N N . PHE A 1 102 ? -11.887 15.225 14.666 1.00 78.94 102 PHE A N 1
ATOM 836 C CA . PHE A 1 102 ? -13.327 14.982 14.511 1.00 78.94 102 PHE A CA 1
ATOM 837 C C . PHE A 1 102 ? -14.062 14.850 15.842 1.00 78.94 102 PHE A C 1
ATOM 839 O O . PHE A 1 102 ? -15.216 15.271 15.940 1.00 78.94 102 PHE A O 1
ATOM 846 N N . GLU A 1 103 ? -13.436 14.255 16.856 1.00 73.88 103 GLU A N 1
ATOM 847 C CA . GLU A 1 103 ? -14.030 14.150 18.189 1.00 73.88 103 GLU A CA 1
ATOM 848 C C . GLU A 1 103 ? -14.044 15.504 18.912 1.00 73.88 103 GLU A C 1
ATOM 850 O O . GLU A 1 103 ? -14.943 15.735 19.722 1.00 73.88 103 GLU A O 1
ATOM 855 N N . ALA A 1 104 ? -13.135 16.420 18.554 1.00 69.00 104 ALA A N 1
ATOM 856 C CA . ALA A 1 104 ? -13.108 17.794 19.052 1.00 69.00 104 ALA A CA 1
ATOM 857 C C . ALA A 1 104 ? -14.181 18.719 18.438 1.00 69.00 104 ALA A C 1
ATOM 859 O O . ALA A 1 104 ? -14.436 19.782 19.002 1.00 69.00 104 ALA A O 1
ATOM 860 N N . LEU A 1 105 ? -14.817 18.346 17.317 1.00 74.19 105 LEU A N 1
ATOM 861 C CA . LEU A 1 105 ? -15.874 19.157 16.695 1.00 74.19 105 LEU A CA 1
ATOM 862 C C . LEU A 1 105 ? -17.178 19.099 17.502 1.00 74.19 105 LEU A C 1
ATOM 864 O O . LEU A 1 105 ? -17.785 18.030 17.687 1.00 74.19 105 LEU A O 1
ATOM 868 N N . GLU A 1 106 ? -17.666 20.276 17.895 1.00 72.44 106 GLU A N 1
ATOM 869 C CA . GLU A 1 106 ? -18.965 20.432 18.542 1.00 72.44 106 GLU A CA 1
ATOM 870 C C . GLU A 1 106 ? -20.107 19.987 17.621 1.00 72.44 106 GLU A C 1
ATOM 872 O O . GLU A 1 106 ? -20.018 20.047 16.395 1.00 72.44 106 GLU A O 1
ATOM 877 N N . ALA A 1 107 ? -21.228 19.549 18.206 1.00 72.81 107 ALA A N 1
ATOM 878 C CA . ALA A 1 107 ? -22.372 19.049 17.440 1.00 72.81 107 ALA A CA 1
ATOM 879 C C . ALA A 1 107 ? -22.915 20.073 16.423 1.00 72.81 107 ALA A C 1
ATOM 881 O O . ALA A 1 107 ? -23.402 19.677 15.365 1.00 72.81 107 ALA A O 1
ATOM 882 N N . GLN A 1 108 ? -22.793 21.369 16.725 1.00 67.06 108 GLN A N 1
ATOM 883 C CA . GLN A 1 108 ? -23.258 22.473 15.885 1.00 67.06 108 GLN A CA 1
ATOM 884 C C . GLN A 1 108 ? -22.328 22.768 14.694 1.00 67.06 108 GLN A C 1
ATOM 886 O O . GLN A 1 108 ? -22.776 23.302 13.682 1.00 67.06 108 GLN A O 1
ATOM 891 N N . GLU A 1 109 ? -21.059 22.361 14.766 1.00 74.25 109 GLU A N 1
ATOM 892 C CA . GLU A 1 109 ? -20.043 22.601 13.731 1.00 74.25 109 GLU A CA 1
ATOM 893 C C . GLU A 1 109 ? -19.899 21.431 12.744 1.00 74.25 109 GLU A C 1
ATOM 895 O O . GLU A 1 109 ? -19.079 21.471 11.823 1.00 74.25 109 GLU A O 1
ATOM 900 N N . ARG A 1 110 ? -20.714 20.381 12.892 1.00 75.56 110 ARG A N 1
ATOM 901 C CA . ARG A 1 110 ? -20.699 19.174 12.049 1.00 75.56 110 ARG A CA 1
ATOM 902 C C . ARG A 1 110 ? -21.366 19.399 10.691 1.00 75.56 110 ARG A C 1
ATOM 904 O O . ARG A 1 110 ? -22.333 18.729 10.339 1.00 75.56 110 ARG A O 1
ATOM 911 N N . ASN A 1 111 ? -20.833 20.328 9.902 1.00 85.31 111 ASN A N 1
ATOM 912 C CA . ASN A 1 111 ? -21.170 20.459 8.486 1.00 85.31 111 ASN A CA 1
ATOM 913 C C . ASN A 1 111 ? -20.170 19.677 7.616 1.00 85.31 111 ASN A C 1
ATOM 915 O O . ASN A 1 111 ? -18.987 19.574 7.933 1.00 85.31 111 ASN A O 1
ATOM 919 N N . SER A 1 112 ? -20.645 19.166 6.480 1.00 83.62 112 SER A N 1
ATOM 920 C CA . SER A 1 112 ? -19.861 18.503 5.429 1.00 83.62 112 SER A CA 1
ATOM 921 C C . SER A 1 112 ? -18.575 19.249 5.047 1.00 83.62 112 SER A C 1
ATOM 923 O O . SER A 1 112 ? -17.531 18.618 4.894 1.00 83.62 112 SER A O 1
ATOM 925 N N . ASN A 1 113 ? -18.615 20.583 4.972 1.00 83.88 113 ASN A N 1
ATOM 926 C CA . ASN A 1 113 ? -17.438 21.400 4.666 1.00 83.88 113 ASN A CA 1
ATOM 927 C C . ASN A 1 113 ? -16.358 21.305 5.749 1.00 83.88 113 ASN A C 1
ATOM 929 O O . ASN A 1 113 ? -15.182 21.185 5.420 1.00 83.88 113 ASN A O 1
ATOM 933 N N . ASN A 1 114 ? -16.744 21.310 7.026 1.00 80.50 114 ASN A N 1
ATOM 934 C CA . ASN A 1 114 ? -15.794 21.179 8.131 1.00 80.50 114 ASN A CA 1
ATOM 935 C C . ASN A 1 114 ? -15.194 19.771 8.156 1.00 80.50 114 ASN A C 1
ATOM 937 O O . ASN A 1 114 ? -13.991 19.623 8.339 1.00 80.50 114 ASN A O 1
ATOM 941 N N . TYR A 1 115 ? -15.994 18.742 7.854 1.00 79.62 115 TYR A N 1
ATOM 942 C CA . TYR A 1 115 ? -15.481 17.381 7.688 1.00 79.62 115 TYR A CA 1
ATOM 943 C C . TYR A 1 115 ? -14.440 17.276 6.570 1.00 79.62 115 TYR A C 1
ATOM 945 O O . TYR A 1 115 ? -13.394 16.650 6.756 1.00 79.62 115 TYR A O 1
ATOM 953 N N . LEU A 1 116 ? -14.713 17.904 5.424 1.00 83.50 116 LEU A N 1
ATOM 954 C CA . LEU A 1 116 ? -13.780 17.951 4.304 1.00 83.50 116 LEU A CA 1
ATOM 955 C C . LEU A 1 116 ? -12.482 18.662 4.706 1.00 83.50 116 LEU A C 1
ATOM 957 O O . LEU A 1 116 ? -11.401 18.119 4.490 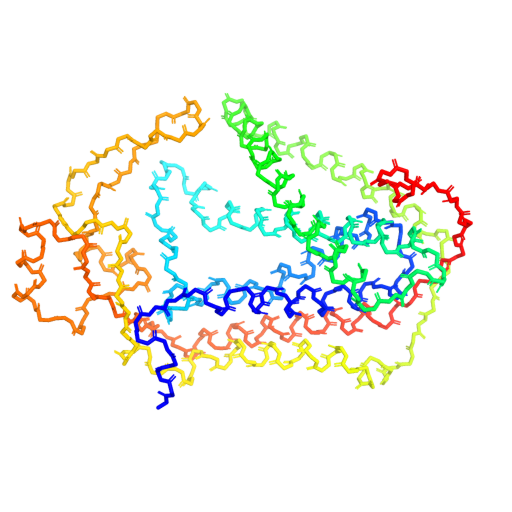1.00 83.50 116 LEU A O 1
ATOM 961 N N . TRP A 1 117 ? -12.584 19.835 5.334 1.00 84.06 117 TRP A N 1
ATOM 962 C CA . TRP A 1 117 ? -11.425 20.612 5.774 1.00 84.06 117 TRP A CA 1
ATOM 963 C C . TRP A 1 117 ? -10.575 19.876 6.805 1.00 84.06 117 TRP A C 1
ATOM 965 O O . TRP A 1 117 ? -9.368 19.756 6.607 1.00 84.06 117 TRP A O 1
ATOM 975 N N . CYS A 1 118 ? -11.183 19.314 7.851 1.00 82.00 118 CYS A N 1
ATOM 976 C CA . CYS A 1 118 ? -10.470 18.504 8.837 1.00 82.00 118 CYS A CA 1
ATOM 977 C C . CYS A 1 118 ? -9.778 17.306 8.177 1.00 82.00 118 CYS A C 1
ATOM 979 O O . CYS A 1 118 ? -8.615 17.049 8.466 1.00 82.00 118 CYS A O 1
ATOM 981 N N . SER A 1 119 ? -10.435 16.619 7.235 1.00 82.06 119 SER A N 1
ATOM 982 C CA . SER A 1 119 ? -9.810 15.508 6.507 1.00 82.06 119 SER A CA 1
ATOM 983 C C . SER A 1 119 ? -8.608 15.955 5.671 1.00 82.06 119 SER A C 1
ATOM 985 O O . SER A 1 119 ? -7.606 15.241 5.627 1.00 82.06 119 SER A O 1
ATOM 987 N N . VAL A 1 120 ? -8.692 17.108 4.999 1.00 84.94 120 VAL A N 1
ATOM 988 C CA . VAL A 1 120 ? -7.590 17.653 4.190 1.00 84.94 120 VAL A CA 1
ATOM 989 C C . VAL A 1 120 ? -6.417 18.053 5.084 1.00 84.94 120 VAL A C 1
ATOM 991 O O . VAL A 1 120 ? -5.282 17.673 4.801 1.00 84.94 120 VAL A O 1
ATOM 994 N N . VAL A 1 121 ? -6.681 18.763 6.185 1.00 86.25 121 VAL A N 1
ATOM 995 C CA . VAL A 1 121 ? -5.649 19.191 7.141 1.00 86.25 121 VAL A CA 1
ATOM 996 C C . VAL A 1 121 ? -4.990 17.984 7.807 1.00 86.25 121 VAL A C 1
ATOM 998 O O . VAL A 1 121 ? -3.767 17.879 7.774 1.00 86.25 121 VAL A O 1
ATOM 1001 N N . SER A 1 122 ? -5.769 17.029 8.330 1.00 84.31 122 SER A N 1
ATOM 1002 C CA . SER A 1 122 ? -5.234 15.788 8.907 1.00 84.31 122 SER A CA 1
ATOM 1003 C C . SER A 1 122 ? -4.397 15.012 7.890 1.00 84.31 122 SER A C 1
ATOM 1005 O O . SER A 1 122 ? -3.328 14.521 8.238 1.00 84.31 122 SER A O 1
ATOM 1007 N N . GLY A 1 123 ? -4.830 14.943 6.625 1.00 82.00 123 GLY A N 1
ATOM 1008 C CA . GLY A 1 123 ? -4.066 14.320 5.544 1.00 82.00 123 GLY A CA 1
ATOM 1009 C C . GLY A 1 123 ? -2.715 15.001 5.302 1.00 82.00 123 GLY A C 1
ATOM 1010 O O . GLY A 1 123 ? -1.679 14.338 5.325 1.00 82.00 123 GLY A O 1
ATOM 1011 N N . LEU A 1 124 ? -2.700 16.326 5.136 1.00 86.56 124 LEU A N 1
ATOM 1012 C CA . LEU A 1 124 ? -1.470 17.092 4.897 1.00 86.56 124 LEU A CA 1
ATOM 1013 C C . LEU A 1 124 ? -0.489 17.006 6.073 1.00 86.56 124 LEU A C 1
ATOM 1015 O O . LEU A 1 124 ? 0.693 16.724 5.871 1.00 86.56 124 LEU A O 1
ATOM 1019 N N . VAL A 1 125 ? -0.984 17.193 7.297 1.00 87.31 125 VAL A N 1
ATOM 1020 C CA . VAL A 1 125 ? -0.171 17.120 8.518 1.00 87.31 125 VAL A CA 1
ATOM 1021 C C . VAL A 1 125 ? 0.356 15.697 8.731 1.00 87.31 125 VAL A C 1
ATOM 1023 O O . VAL A 1 125 ? 1.534 15.526 9.039 1.00 87.31 125 VAL A O 1
ATOM 1026 N N . SER A 1 126 ? -0.459 14.667 8.473 1.00 83.88 126 SER A N 1
ATOM 1027 C CA . SER A 1 126 ? -0.005 13.272 8.548 1.00 83.88 126 SER A CA 1
ATOM 1028 C C . SER A 1 126 ? 1.113 12.956 7.554 1.00 83.88 126 SER A C 1
ATOM 1030 O O . SER A 1 126 ? 2.046 12.236 7.898 1.00 83.88 126 SER A O 1
ATOM 1032 N N . GLY A 1 127 ? 1.071 13.542 6.351 1.00 80.75 127 GLY A N 1
ATOM 1033 C CA . GLY A 1 127 ? 2.154 13.423 5.376 1.00 80.75 127 GLY A CA 1
ATOM 1034 C C . GLY A 1 127 ? 3.461 14.026 5.890 1.00 80.75 127 GLY A C 1
ATOM 1035 O O . GLY A 1 127 ? 4.517 13.416 5.746 1.00 80.75 127 GLY A O 1
ATOM 1036 N N . PHE A 1 128 ? 3.392 15.186 6.546 1.00 84.81 128 PHE A N 1
ATOM 1037 C CA . PHE A 1 128 ? 4.564 15.827 7.140 1.00 84.81 128 PHE A CA 1
ATOM 1038 C C . PHE A 1 128 ? 5.154 15.007 8.299 1.00 84.81 128 PHE A C 1
ATOM 1040 O O . PHE A 1 128 ? 6.364 14.773 8.321 1.00 84.81 128 PHE A O 1
ATOM 1047 N N . TYR A 1 129 ? 4.314 14.497 9.210 1.00 81.44 129 TYR A N 1
ATOM 1048 C CA . TYR A 1 129 ? 4.764 13.603 10.286 1.00 81.44 129 TYR A CA 1
ATOM 1049 C C . TYR A 1 129 ? 5.397 12.322 9.748 1.00 81.44 129 TYR A C 1
ATOM 1051 O O . TYR A 1 129 ? 6.488 11.961 10.183 1.00 81.44 129 TYR A O 1
ATOM 1059 N N . ALA A 1 130 ? 4.772 11.681 8.756 1.00 76.88 130 ALA A N 1
ATOM 1060 C CA . ALA A 1 130 ? 5.306 10.467 8.150 1.00 76.88 130 ALA A CA 1
ATOM 1061 C C . ALA A 1 130 ? 6.697 10.695 7.532 1.00 76.88 130 ALA A C 1
ATOM 1063 O O . ALA A 1 130 ? 7.570 9.845 7.687 1.00 76.88 130 ALA A O 1
ATOM 1064 N N . ILE A 1 131 ? 6.938 11.846 6.888 1.00 77.00 131 ILE A N 1
ATOM 1065 C CA . ILE A 1 131 ? 8.256 12.198 6.331 1.00 77.00 131 ILE A CA 1
ATOM 1066 C C . ILE A 1 131 ? 9.301 12.368 7.444 1.00 77.00 131 ILE A C 1
ATOM 1068 O O . ILE A 1 131 ? 10.403 11.825 7.340 1.00 77.00 131 ILE A O 1
ATOM 1072 N N . ILE A 1 132 ? 8.969 13.105 8.510 1.00 79.25 132 ILE A N 1
ATOM 1073 C CA . ILE A 1 132 ? 9.892 13.339 9.632 1.00 79.25 132 ILE A CA 1
ATOM 1074 C C . ILE A 1 132 ? 10.224 12.029 10.346 1.00 79.25 132 ILE A C 1
ATOM 1076 O O . ILE A 1 132 ? 11.393 11.743 10.601 1.00 79.25 132 ILE A O 1
ATOM 1080 N N . GLU A 1 133 ? 9.217 11.220 10.660 1.00 78.88 133 GLU A N 1
ATOM 1081 C CA . GLU A 1 133 ? 9.416 9.950 11.353 1.00 78.88 133 GLU A CA 1
ATOM 1082 C C . GLU A 1 133 ? 10.137 8.928 10.488 1.00 78.88 133 GLU A C 1
ATOM 1084 O O . GLU A 1 133 ? 10.996 8.215 10.996 1.00 78.88 133 GLU A O 1
ATOM 1089 N N . GLN A 1 134 ? 9.863 8.880 9.182 1.00 76.62 134 GLN A N 1
ATOM 1090 C CA . GLN A 1 134 ? 10.643 8.061 8.257 1.00 76.62 134 GLN A CA 1
ATOM 1091 C C . GLN A 1 134 ? 12.121 8.462 8.301 1.00 76.62 134 GLN A C 1
ATOM 1093 O O . GLN A 1 134 ? 12.989 7.592 8.376 1.00 76.62 134 GLN A O 1
ATOM 1098 N N . TYR A 1 135 ? 12.415 9.764 8.277 1.00 75.38 135 TYR A N 1
ATOM 1099 C CA . TYR A 1 135 ? 13.784 10.262 8.370 1.00 75.38 135 TYR A CA 1
ATOM 1100 C C . TYR A 1 135 ? 14.437 9.896 9.712 1.00 75.38 135 TYR A C 1
ATOM 1102 O O . TYR A 1 135 ? 15.579 9.439 9.743 1.00 75.38 135 TYR A O 1
ATOM 1110 N N . LEU A 1 136 ? 13.701 10.017 10.820 1.00 75.25 136 LEU A N 1
ATOM 1111 C CA . LEU A 1 136 ? 14.185 9.644 12.148 1.00 75.25 136 LEU A CA 1
ATOM 1112 C C . LEU A 1 136 ? 14.428 8.133 12.274 1.00 75.25 136 LEU A C 1
ATOM 1114 O O . LEU A 1 136 ? 15.491 7.725 12.735 1.00 75.25 136 LEU A O 1
ATOM 1118 N N . LEU A 1 137 ? 13.477 7.301 11.839 1.00 73.69 137 LEU A N 1
ATOM 1119 C CA . LEU A 1 137 ? 13.606 5.841 11.815 1.00 73.69 137 LEU A CA 1
ATOM 1120 C C . LEU A 1 137 ? 14.791 5.415 10.964 1.00 73.69 137 LEU A C 1
ATOM 1122 O O . LEU A 1 137 ? 15.528 4.518 11.357 1.00 73.69 137 LEU A O 1
ATOM 1126 N N . TYR A 1 138 ? 15.004 6.080 9.832 1.00 71.38 138 TYR A N 1
ATOM 1127 C CA . TYR A 1 138 ? 16.167 5.848 8.995 1.00 71.38 138 TYR A CA 1
ATOM 1128 C C . TYR A 1 138 ? 17.473 6.183 9.727 1.00 71.38 138 TYR A C 1
ATOM 1130 O O . TYR A 1 138 ? 18.380 5.354 9.749 1.00 71.38 138 TYR A O 1
ATOM 1138 N N . LEU A 1 139 ? 17.569 7.345 10.383 1.00 70.44 139 LEU A N 1
ATOM 1139 C CA . LEU A 1 139 ? 18.747 7.704 11.182 1.00 70.44 139 LEU A CA 1
ATOM 1140 C C . LEU A 1 139 ? 19.003 6.691 12.304 1.00 70.44 139 LEU A C 1
ATOM 1142 O O . LEU A 1 139 ? 20.133 6.238 12.475 1.00 70.44 139 LEU A O 1
ATOM 1146 N N . ILE A 1 140 ? 17.957 6.299 13.034 1.00 71.19 140 ILE A N 1
ATOM 1147 C CA . ILE A 1 140 ? 18.034 5.275 14.083 1.00 71.19 140 ILE A CA 1
ATOM 1148 C C . ILE A 1 140 ? 18.502 3.947 13.488 1.00 71.19 140 ILE A C 1
ATOM 1150 O O . ILE A 1 140 ? 19.395 3.312 14.036 1.00 71.19 140 ILE A O 1
ATOM 1154 N N . PHE A 1 141 ? 17.946 3.535 12.353 1.00 69.50 141 PHE A N 1
ATOM 1155 C CA . PHE A 1 141 ? 18.301 2.290 11.689 1.00 69.50 141 PHE A CA 1
ATOM 1156 C C . PHE A 1 141 ? 19.757 2.283 11.217 1.00 69.50 141 PHE A C 1
ATOM 1158 O O . PHE A 1 141 ? 20.459 1.308 11.457 1.00 69.50 141 PHE A O 1
ATOM 1165 N N . VAL A 1 142 ? 20.252 3.375 10.628 1.00 66.75 142 VAL A N 1
ATOM 1166 C CA . VAL A 1 142 ? 21.667 3.524 10.247 1.00 66.75 142 VAL A CA 1
ATOM 1167 C C . VAL A 1 142 ? 22.577 3.457 11.475 1.00 66.75 142 VAL A C 1
ATOM 1169 O O . VAL A 1 142 ? 23.613 2.792 11.439 1.00 66.75 142 VAL A O 1
ATOM 1172 N N . LEU A 1 143 ? 22.191 4.100 12.580 1.00 66.00 143 LEU A N 1
ATOM 1173 C CA . LEU A 1 143 ? 22.931 4.027 13.841 1.00 66.00 143 LEU A CA 1
ATOM 1174 C C . LEU A 1 143 ? 22.939 2.601 14.416 1.00 66.00 143 LEU A C 1
ATOM 1176 O O . LEU A 1 143 ? 23.989 2.133 14.855 1.00 66.00 143 LEU A O 1
ATOM 1180 N N . ILE A 1 144 ? 21.804 1.898 14.359 1.00 64.88 144 ILE A N 1
ATOM 1181 C CA . ILE A 1 144 ? 21.654 0.517 14.834 1.00 64.88 144 ILE A CA 1
ATOM 1182 C C . ILE A 1 144 ? 22.412 -0.470 13.950 1.00 64.88 144 ILE A C 1
ATOM 1184 O O . ILE A 1 144 ? 23.052 -1.353 14.500 1.00 64.88 144 ILE A O 1
ATOM 1188 N N . LEU A 1 145 ? 22.369 -0.336 12.620 1.00 61.53 145 LEU A N 1
ATOM 1189 C CA . LEU A 1 145 ? 23.123 -1.180 11.685 1.00 61.53 145 LEU A CA 1
ATOM 1190 C C . LEU A 1 145 ? 24.632 -0.957 11.791 1.00 61.53 145 LEU A C 1
ATOM 1192 O O . LEU A 1 145 ? 25.413 -1.880 11.577 1.00 61.53 145 LEU A O 1
ATOM 1196 N N . ARG A 1 146 ? 25.052 0.268 12.126 1.00 60.31 146 ARG A N 1
ATOM 1197 C CA . ARG A 1 146 ? 26.445 0.556 12.483 1.00 60.31 146 ARG A CA 1
ATOM 1198 C C . ARG A 1 146 ? 26.829 -0.087 13.821 1.00 60.31 146 ARG A C 1
ATOM 1200 O O . ARG A 1 146 ? 28.007 -0.338 14.067 1.00 60.31 146 ARG A O 1
ATOM 1207 N N . GLN A 1 147 ? 25.850 -0.345 14.683 1.00 56.47 147 GLN A N 1
ATOM 1208 C CA . GLN A 1 147 ? 25.986 -1.151 15.889 1.00 56.47 147 GLN A CA 1
ATOM 1209 C C . GLN A 1 147 ? 25.637 -2.623 15.619 1.00 56.47 147 GLN A C 1
ATOM 1211 O O . GLN A 1 147 ? 25.233 -3.026 14.534 1.00 56.47 147 GLN A O 1
ATOM 1216 N N . ASN A 1 148 ? 25.881 -3.487 16.603 1.00 66.38 148 ASN A N 1
ATOM 1217 C CA . ASN A 1 148 ? 25.633 -4.914 16.452 1.00 66.38 148 ASN A CA 1
ATOM 1218 C C . ASN A 1 148 ? 24.124 -5.158 16.246 1.00 66.38 148 ASN A C 1
ATOM 1220 O O . ASN A 1 148 ? 23.334 -4.966 17.169 1.00 66.38 148 ASN A O 1
ATOM 1224 N N . LEU A 1 149 ? 23.739 -5.587 15.041 1.00 60.38 149 LEU A N 1
ATOM 1225 C CA . LEU A 1 149 ? 22.365 -5.843 14.581 1.00 60.38 149 LEU A CA 1
ATOM 1226 C C . LEU A 1 149 ? 21.549 -6.697 15.575 1.00 60.38 149 LEU A C 1
ATOM 1228 O O . LEU A 1 149 ? 20.356 -6.467 15.773 1.00 60.38 149 LEU A O 1
ATOM 1232 N N . VAL A 1 150 ? 22.214 -7.610 16.292 1.00 66.62 150 VAL A N 1
ATOM 1233 C CA . VAL A 1 150 ? 21.629 -8.431 17.368 1.00 66.62 150 VAL A CA 1
ATOM 1234 C C . VAL A 1 150 ? 21.103 -7.583 18.533 1.00 66.62 150 VAL A C 1
ATOM 1236 O O . VAL A 1 150 ? 20.017 -7.844 19.049 1.00 66.62 150 VAL A O 1
ATOM 1239 N N . LEU A 1 151 ? 21.839 -6.544 18.937 1.00 71.12 151 LEU A N 1
ATOM 1240 C CA . LEU A 1 151 ? 21.450 -5.652 20.031 1.00 71.12 151 LEU A CA 1
ATOM 1241 C C . LEU A 1 151 ? 20.224 -4.811 19.651 1.00 71.12 151 LEU A C 1
ATOM 1243 O O . LEU A 1 151 ? 19.329 -4.623 20.472 1.00 71.12 151 LEU A O 1
ATOM 1247 N N . GLY A 1 152 ? 20.154 -4.365 18.393 1.00 65.19 152 GLY A N 1
ATOM 1248 C CA . GLY A 1 152 ? 18.998 -3.648 17.855 1.00 65.19 152 GLY A CA 1
ATOM 1249 C C . GLY A 1 152 ? 17.718 -4.483 17.899 1.00 65.19 152 GLY A C 1
ATOM 1250 O O . GLY A 1 152 ? 16.701 -4.027 18.423 1.00 65.19 152 GLY A O 1
ATOM 1251 N N . PHE A 1 153 ? 17.781 -5.734 17.428 1.00 62.97 153 PHE A N 1
ATOM 1252 C CA . PHE A 1 153 ? 16.639 -6.649 17.500 1.00 62.97 153 PHE A CA 1
ATOM 1253 C C . PHE A 1 153 ? 16.233 -6.971 18.939 1.00 62.97 153 PHE A C 1
ATOM 1255 O O . PHE A 1 153 ? 15.040 -6.987 19.228 1.00 62.97 153 PHE A O 1
ATOM 1262 N N . LEU A 1 154 ? 17.189 -7.167 19.854 1.00 71.75 154 LEU A N 1
ATOM 1263 C CA . LEU A 1 154 ? 16.888 -7.400 21.271 1.00 71.75 154 LEU A CA 1
ATOM 1264 C C . LEU A 1 154 ? 16.183 -6.203 21.921 1.00 71.75 154 LEU A C 1
ATOM 1266 O O . LEU A 1 154 ? 15.221 -6.401 22.660 1.00 71.75 154 LEU A O 1
ATOM 1270 N N . MET A 1 155 ? 16.609 -4.971 21.620 1.00 70.88 155 MET A N 1
ATOM 1271 C CA . MET A 1 155 ? 15.940 -3.770 22.129 1.00 70.88 155 MET A CA 1
ATOM 1272 C C . MET A 1 155 ? 14.527 -3.622 21.557 1.00 70.88 155 MET A C 1
ATOM 1274 O O . MET A 1 155 ? 13.595 -3.383 22.320 1.00 70.88 155 MET A O 1
ATOM 1278 N N . ALA A 1 156 ? 14.342 -3.832 20.251 1.00 65.38 156 ALA A N 1
ATOM 1279 C CA . ALA A 1 156 ? 13.026 -3.761 19.614 1.00 65.38 156 ALA A CA 1
ATOM 1280 C C . ALA A 1 156 ? 12.061 -4.857 20.114 1.00 65.38 156 ALA A C 1
ATOM 1282 O O . ALA A 1 156 ? 10.888 -4.590 20.380 1.00 65.38 156 ALA A O 1
ATOM 1283 N N . PHE A 1 157 ? 12.542 -6.092 20.296 1.00 66.44 157 PHE A N 1
ATOM 1284 C CA . PHE A 1 157 ? 11.745 -7.163 20.903 1.00 66.44 157 PHE A CA 1
ATOM 1285 C C . PHE A 1 157 ? 11.430 -6.875 22.374 1.00 66.44 157 PHE A C 1
ATOM 1287 O O . PHE A 1 157 ? 10.312 -7.121 22.819 1.00 66.44 157 PHE A O 1
ATOM 1294 N N . GLY A 1 158 ? 12.381 -6.318 23.128 1.00 73.50 158 GLY A N 1
ATOM 1295 C CA . GLY A 1 158 ? 12.176 -5.934 24.523 1.00 73.50 158 GLY A CA 1
ATOM 1296 C C . GLY A 1 158 ? 11.102 -4.857 24.687 1.00 73.50 158 GLY A C 1
ATOM 1297 O O . GLY A 1 158 ? 10.216 -5.001 25.530 1.00 73.50 158 GLY A O 1
ATOM 1298 N N . THR A 1 159 ? 11.131 -3.809 23.857 1.00 70.88 159 THR A N 1
ATOM 1299 C CA . THR A 1 159 ? 10.145 -2.718 23.908 1.00 70.88 159 THR A CA 1
ATOM 1300 C C . THR A 1 159 ? 8.764 -3.171 23.446 1.00 70.88 159 THR A C 1
ATOM 1302 O O . THR A 1 159 ? 7.778 -2.894 24.126 1.00 70.88 159 THR A O 1
ATOM 1305 N N . THR A 1 160 ? 8.670 -3.926 22.348 1.00 62.09 160 THR A N 1
ATOM 1306 C CA . THR A 1 160 ? 7.387 -4.476 21.875 1.00 62.09 160 THR A CA 1
ATOM 1307 C C . THR A 1 160 ? 6.779 -5.451 22.878 1.00 62.09 160 THR A C 1
ATOM 1309 O O . THR A 1 160 ? 5.581 -5.375 23.142 1.00 62.09 160 THR A O 1
ATOM 1312 N N . PHE A 1 161 ? 7.587 -6.313 23.505 1.00 69.25 161 PHE A N 1
ATOM 1313 C CA . PHE A 1 161 ? 7.127 -7.193 24.579 1.00 69.25 161 PHE A CA 1
ATOM 1314 C C . PHE A 1 161 ? 6.654 -6.406 25.806 1.00 69.25 161 PHE A C 1
ATOM 1316 O O . PHE A 1 161 ? 5.637 -6.763 26.402 1.00 69.25 161 PHE A O 1
ATOM 1323 N N . TRP A 1 162 ? 7.352 -5.328 26.178 1.00 75.75 162 TRP A N 1
ATOM 1324 C CA . TRP A 1 162 ? 6.946 -4.464 27.289 1.00 75.75 162 TRP A CA 1
ATOM 1325 C C . TRP A 1 162 ? 5.588 -3.807 27.031 1.00 75.75 162 TRP A C 1
ATOM 1327 O O . TRP A 1 162 ? 4.675 -3.951 27.843 1.00 75.75 162 TRP A O 1
ATOM 1337 N N . ILE A 1 163 ? 5.432 -3.158 25.873 1.00 69.19 163 ILE A N 1
ATOM 1338 C CA . ILE A 1 163 ? 4.180 -2.507 25.464 1.00 69.19 163 ILE A CA 1
ATOM 1339 C C . ILE A 1 163 ? 3.049 -3.542 25.393 1.00 69.19 163 ILE A C 1
ATOM 1341 O O . ILE A 1 163 ? 1.985 -3.351 25.979 1.00 69.19 163 ILE A O 1
ATOM 1345 N N . ALA A 1 164 ? 3.297 -4.691 24.756 1.00 66.25 164 ALA A N 1
ATOM 1346 C CA . ALA A 1 164 ? 2.314 -5.764 24.656 1.00 66.25 164 ALA A CA 1
ATOM 1347 C C . ALA A 1 164 ? 1.903 -6.308 26.033 1.00 66.25 164 ALA A C 1
ATOM 1349 O O . ALA A 1 164 ? 0.739 -6.634 26.241 1.00 66.25 164 ALA A O 1
ATOM 1350 N N . LYS A 1 165 ? 2.828 -6.396 26.996 1.00 73.94 165 LYS A N 1
ATOM 1351 C CA . LYS A 1 165 ? 2.529 -6.859 28.357 1.00 73.94 165 LYS A CA 1
ATOM 1352 C C . LYS A 1 165 ? 1.588 -5.906 29.094 1.00 73.94 165 LYS A C 1
ATOM 1354 O O . LYS A 1 165 ? 0.714 -6.388 29.817 1.00 73.94 165 LYS A O 1
ATOM 1359 N N . GLU A 1 166 ? 1.765 -4.595 28.949 1.00 73.44 166 GLU A N 1
ATOM 1360 C CA . GLU A 1 166 ? 0.869 -3.609 29.568 1.00 73.44 166 GLU A CA 1
ATOM 1361 C C . GLU A 1 166 ? -0.518 -3.623 28.921 1.00 73.44 166 GLU A C 1
ATOM 1363 O O . GLU A 1 166 ? -1.521 -3.714 29.629 1.00 73.44 166 GLU A O 1
ATOM 1368 N N . GLU A 1 167 ? -0.581 -3.685 27.593 1.00 67.44 167 GLU A N 1
ATOM 1369 C CA . GLU A 1 167 ? -1.842 -3.778 26.850 1.00 67.44 167 GLU A CA 1
ATOM 1370 C C . GLU A 1 167 ? -2.599 -5.084 27.142 1.00 67.44 167 GLU A C 1
ATOM 1372 O O . GLU A 1 167 ? -3.804 -5.075 27.381 1.00 67.44 167 GLU A O 1
ATOM 1377 N N . VAL A 1 168 ? -1.908 -6.230 27.213 1.00 67.06 168 VAL A N 1
ATOM 1378 C CA . VAL A 1 168 ? -2.528 -7.523 27.562 1.00 67.06 168 VAL A CA 1
ATOM 1379 C C . VAL A 1 168 ? -3.090 -7.507 28.983 1.00 67.06 168 VAL A C 1
ATOM 1381 O O . VAL A 1 168 ? -4.148 -8.093 29.225 1.00 67.06 168 VAL A O 1
ATOM 1384 N N . LYS A 1 169 ? -2.418 -6.840 29.929 1.00 70.06 169 LYS A N 1
ATOM 1385 C CA . LYS A 1 169 ? -2.969 -6.636 31.276 1.00 70.06 169 LYS A CA 1
ATOM 1386 C C . LYS A 1 169 ? -4.224 -5.767 31.223 1.00 70.06 169 LYS A C 1
ATOM 1388 O O . LYS A 1 169 ? -5.246 -6.181 31.757 1.00 70.06 169 LYS A O 1
ATOM 1393 N N . ALA A 1 170 ? -4.181 -4.645 30.506 1.00 66.62 170 ALA A N 1
ATOM 1394 C CA . ALA A 1 170 ? -5.335 -3.766 30.329 1.00 66.62 170 ALA A CA 1
ATOM 1395 C C . ALA A 1 170 ? -6.514 -4.453 29.611 1.00 66.62 170 ALA A C 1
ATOM 1397 O O . ALA A 1 170 ? -7.669 -4.098 29.838 1.00 66.62 170 ALA A O 1
ATOM 1398 N N . LEU A 1 171 ? -6.247 -5.441 28.750 1.00 62.25 171 LEU A N 1
ATOM 1399 C CA . LEU A 1 171 ? -7.266 -6.245 28.071 1.00 62.25 171 LEU A CA 1
ATOM 1400 C C . LEU A 1 171 ? -7.872 -7.328 28.973 1.00 62.25 171 LEU A C 1
ATOM 1402 O O . LEU A 1 171 ? -9.059 -7.611 28.832 1.00 62.25 171 LEU A O 1
ATOM 1406 N N . LYS A 1 172 ? -7.104 -7.923 29.898 1.00 63.81 172 LYS A N 1
ATOM 1407 C CA . LYS A 1 172 ? -7.609 -8.955 30.827 1.00 63.81 172 LYS A CA 1
ATOM 1408 C C . LYS A 1 172 ? -8.696 -8.443 31.767 1.00 63.81 172 LYS A C 1
ATOM 1410 O O . LYS A 1 172 ? -9.579 -9.213 32.130 1.00 63.81 172 LYS A O 1
ATOM 1415 N N . ASP A 1 173 ? -8.653 -7.161 32.107 1.00 63.09 173 ASP A N 1
ATOM 1416 C CA . ASP A 1 173 ? -9.637 -6.537 32.995 1.00 63.09 173 ASP A CA 1
ATOM 1417 C C . ASP A 1 173 ? -10.927 -6.127 32.256 1.00 63.09 173 ASP A C 1
ATOM 1419 O O . ASP A 1 173 ? -11.886 -5.657 32.871 1.00 63.09 173 ASP A O 1
ATOM 1423 N N . LYS A 1 174 ? -10.988 -6.308 30.927 1.00 63.62 174 LYS A N 1
ATOM 1424 C CA . LYS A 1 174 ? -12.124 -5.891 30.095 1.00 63.62 174 LYS A CA 1
ATOM 1425 C C . LYS A 1 174 ? -13.047 -7.067 29.781 1.00 63.62 174 LYS A C 1
ATOM 1427 O O . LYS A 1 174 ? -12.623 -8.141 29.367 1.00 63.62 174 LYS A O 1
ATOM 1432 N N . SER A 1 175 ? -14.352 -6.835 29.927 1.00 61.03 175 SER A N 1
ATOM 1433 C CA . SER A 1 175 ? -15.375 -7.793 29.493 1.00 61.03 175 SER A CA 1
ATOM 1434 C C . SER A 1 175 ? -15.522 -7.779 27.966 1.00 61.03 175 SER A C 1
ATOM 1436 O O . SER A 1 175 ? -15.646 -6.715 27.350 1.00 61.03 175 SER A O 1
ATOM 1438 N N . PHE A 1 176 ? -15.520 -8.961 27.346 1.00 66.19 176 PHE A N 1
ATOM 1439 C CA . PHE A 1 176 ? -15.772 -9.116 25.912 1.00 66.19 176 PHE A CA 1
ATOM 1440 C C . PHE A 1 176 ? -17.213 -9.553 25.678 1.00 66.19 176 PHE A C 1
ATOM 1442 O O . PHE A 1 176 ? -17.729 -10.427 26.374 1.00 66.19 176 PHE A O 1
ATOM 1449 N N . SER A 1 177 ? -17.844 -8.977 24.659 1.00 66.44 177 SER A N 1
ATOM 1450 C CA . SER A 1 177 ? -19.101 -9.485 24.125 1.00 66.44 177 SER A CA 1
ATOM 1451 C C . SER A 1 177 ? -18.822 -10.196 22.807 1.00 66.44 177 SER A C 1
ATOM 1453 O O . SER A 1 177 ? -18.183 -9.640 21.909 1.00 66.44 177 SER A O 1
ATOM 1455 N N . ILE A 1 178 ? -19.284 -11.441 22.698 1.00 71.75 178 ILE A N 1
ATOM 1456 C CA . ILE A 1 178 ? -19.200 -12.216 21.461 1.00 71.75 178 ILE A CA 1
ATOM 1457 C C . ILE A 1 178 ? -20.479 -11.952 20.673 1.00 71.75 178 ILE A C 1
ATOM 1459 O O . ILE A 1 178 ? -21.567 -12.376 21.059 1.00 71.75 178 ILE A O 1
ATOM 1463 N N . ALA A 1 179 ? -20.334 -11.261 19.549 1.00 72.06 179 ALA A N 1
ATOM 1464 C CA . ALA A 1 179 ? -21.401 -11.073 18.582 1.00 72.06 179 ALA A CA 1
ATOM 1465 C C . ALA A 1 179 ? -21.872 -12.416 17.992 1.00 72.06 179 ALA A C 1
ATOM 1467 O O . ALA A 1 179 ? -21.125 -13.402 17.911 1.00 72.06 179 ALA A O 1
ATOM 1468 N N . GLY A 1 180 ? -23.122 -12.442 17.524 1.00 76.06 180 GLY A N 1
ATOM 1469 C CA . GLY A 1 180 ? -23.666 -13.597 16.812 1.00 76.06 180 GLY A CA 1
ATOM 1470 C C . GLY A 1 180 ? -22.861 -13.903 15.544 1.00 76.06 180 GLY A C 1
ATOM 1471 O O . GLY A 1 180 ? -22.399 -12.991 14.862 1.00 76.06 180 GLY A O 1
ATOM 1472 N N . VAL A 1 181 ? -22.735 -15.188 15.197 1.00 79.00 181 VAL A N 1
ATOM 1473 C CA . VAL A 1 181 ? -21.946 -15.691 14.048 1.00 79.00 181 VAL A CA 1
ATOM 1474 C C . VAL A 1 181 ? -22.268 -14.940 12.743 1.00 79.00 181 VAL A C 1
ATOM 1476 O O . VAL A 1 181 ? -21.380 -14.580 11.983 1.00 79.00 181 VAL A O 1
ATOM 1479 N N . PHE A 1 182 ? -23.536 -14.607 12.500 1.00 83.19 182 PHE A N 1
ATOM 1480 C CA . PHE A 1 182 ? -23.958 -13.931 11.267 1.00 83.19 182 PHE A CA 1
ATOM 1481 C C . PHE A 1 182 ? -23.887 -12.399 11.314 1.00 83.19 182 PHE A C 1
ATOM 1483 O O . PHE A 1 182 ? -24.181 -11.743 10.317 1.00 83.19 182 PHE A O 1
ATOM 1490 N N . GLN A 1 183 ? -23.532 -11.798 12.449 1.00 81.94 183 GLN A N 1
ATOM 1491 C CA . GLN A 1 183 ? -23.537 -10.343 12.593 1.00 81.94 183 GLN A CA 1
ATOM 1492 C C . GLN A 1 183 ? -22.476 -9.651 11.715 1.00 81.94 183 GLN A C 1
ATOM 1494 O O . GLN A 1 183 ? -22.846 -8.689 11.036 1.00 81.94 183 GLN A O 1
ATOM 1499 N N . PRO A 1 184 ? -21.216 -10.131 11.623 1.00 81.12 184 PRO A N 1
ATOM 1500 C CA . PRO A 1 184 ? -20.232 -9.535 10.715 1.00 81.12 184 PRO A CA 1
ATOM 1501 C C . PRO A 1 184 ? -20.664 -9.606 9.244 1.00 81.12 184 PRO A C 1
ATOM 1503 O O . PRO A 1 184 ? -20.478 -8.646 8.504 1.00 81.12 184 PRO A O 1
ATOM 1506 N N . LEU A 1 185 ? -21.333 -10.694 8.839 1.00 87.06 185 LEU A N 1
ATOM 1507 C CA . LEU A 1 185 ? -21.830 -10.894 7.470 1.00 87.06 185 LEU A CA 1
ATOM 1508 C C . LEU A 1 185 ? -22.966 -9.933 7.086 1.00 87.06 185 LEU A C 1
ATOM 1510 O O . LEU A 1 185 ? -23.196 -9.696 5.904 1.00 87.06 185 LEU A O 1
ATOM 1514 N N . LYS A 1 186 ? -23.671 -9.349 8.061 1.00 88.00 186 LYS A N 1
ATOM 1515 C CA . LYS A 1 186 ? -24.671 -8.296 7.814 1.00 88.00 186 LYS A CA 1
ATOM 1516 C C . LYS A 1 186 ? -24.038 -6.908 7.660 1.00 88.00 186 LYS A C 1
ATOM 1518 O O . LYS A 1 186 ? -24.724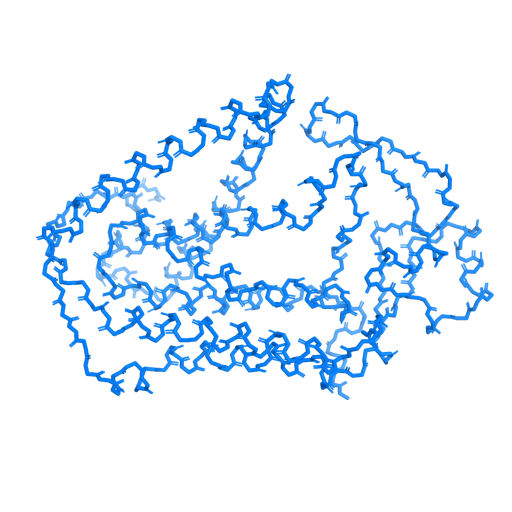 -5.964 7.273 1.00 88.00 186 LYS A O 1
ATOM 1523 N N . ASN A 1 187 ? -22.751 -6.756 7.974 1.00 87.19 187 ASN A N 1
ATOM 1524 C CA . ASN A 1 187 ? -22.077 -5.467 7.940 1.00 87.19 187 ASN A CA 1
ATOM 1525 C C . ASN A 1 187 ? -21.593 -5.130 6.517 1.00 87.19 187 ASN A C 1
ATOM 1527 O O . ASN A 1 187 ? -20.810 -5.865 5.920 1.00 87.19 187 ASN A O 1
ATOM 1531 N N . LYS A 1 188 ? -22.009 -3.971 5.990 1.00 90.06 188 LYS A N 1
ATOM 1532 C CA . LYS A 1 188 ? -21.589 -3.469 4.667 1.00 90.06 188 LYS A CA 1
ATOM 1533 C C . LYS A 1 188 ? -20.067 -3.312 4.545 1.00 90.06 188 LYS A C 1
ATOM 1535 O O . LYS A 1 188 ? -19.520 -3.514 3.467 1.00 90.06 188 LYS A O 1
ATOM 1540 N N . ILE A 1 189 ? -19.383 -2.985 5.642 1.00 88.56 189 ILE A N 1
ATOM 1541 C CA . ILE A 1 189 ? -17.927 -2.776 5.674 1.00 88.56 189 ILE A CA 1
ATOM 1542 C C . ILE A 1 189 ? -17.186 -4.091 5.409 1.00 88.56 189 ILE A C 1
ATOM 1544 O O . ILE A 1 189 ? -16.212 -4.103 4.659 1.00 88.56 189 ILE A O 1
ATOM 1548 N N 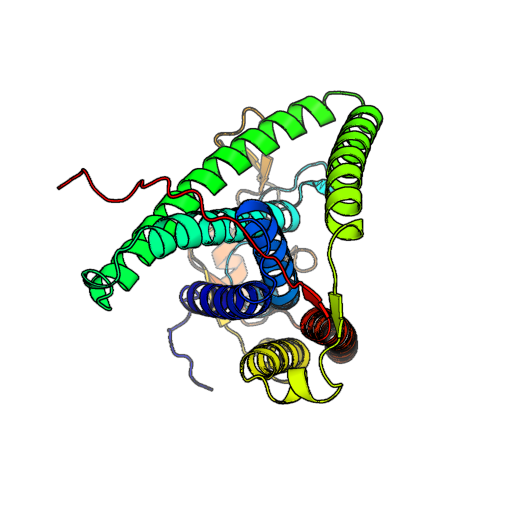. PHE A 1 190 ? -17.684 -5.205 5.961 1.00 90.12 190 PHE A N 1
ATOM 1549 C CA . PHE A 1 190 ? -17.122 -6.534 5.715 1.00 90.12 190 PHE A CA 1
ATOM 1550 C C . PHE A 1 190 ? -17.173 -6.882 4.224 1.00 90.12 190 PHE A C 1
ATOM 1552 O O . PHE A 1 190 ? -16.178 -7.323 3.656 1.00 90.12 190 PHE A O 1
ATOM 1559 N N . TRP A 1 191 ? -18.301 -6.607 3.566 1.00 90.50 191 TRP A N 1
ATOM 1560 C CA . TRP A 1 191 ? -18.440 -6.820 2.125 1.00 90.50 191 TRP A CA 1
ATOM 1561 C C . TRP A 1 191 ? -17.579 -5.874 1.287 1.00 90.50 191 TRP A C 1
ATOM 1563 O O . TRP A 1 191 ? -17.095 -6.285 0.239 1.00 90.50 191 TRP A O 1
ATOM 1573 N N . GLY A 1 192 ? -17.324 -4.650 1.758 1.00 90.06 192 GLY A N 1
ATOM 1574 C CA . GLY A 1 192 ? -16.343 -3.753 1.143 1.00 90.06 192 GLY A CA 1
ATOM 1575 C C . GLY A 1 192 ? -14.926 -4.338 1.172 1.00 90.06 192 GLY A C 1
ATOM 1576 O O . GLY A 1 192 ? -14.257 -4.379 0.141 1.00 90.06 192 GLY A O 1
ATOM 1577 N N . ALA A 1 193 ? -14.499 -4.867 2.325 1.00 91.00 193 ALA A N 1
ATOM 1578 C CA . ALA A 1 193 ? -13.225 -5.577 2.446 1.00 91.00 193 ALA A CA 1
ATOM 1579 C C . ALA A 1 193 ? -13.192 -6.835 1.561 1.00 91.00 193 ALA A C 1
ATOM 1581 O O . ALA A 1 193 ? -12.215 -7.065 0.853 1.00 91.00 193 ALA A O 1
ATOM 1582 N N . ALA A 1 194 ? -14.271 -7.624 1.548 1.00 93.44 194 ALA A N 1
ATOM 1583 C CA . ALA A 1 194 ? -14.377 -8.822 0.718 1.00 93.44 194 ALA A CA 1
ATOM 1584 C C . ALA A 1 194 ? -14.289 -8.496 -0.777 1.00 93.44 194 ALA A C 1
ATOM 1586 O O . ALA A 1 194 ? -13.545 -9.155 -1.497 1.00 93.44 194 ALA A O 1
ATOM 1587 N N . ALA A 1 195 ? -14.979 -7.451 -1.235 1.00 91.75 195 ALA A N 1
ATOM 1588 C CA . ALA A 1 195 ? -14.919 -6.994 -2.618 1.00 91.75 195 ALA A CA 1
ATOM 1589 C C . ALA A 1 195 ? -13.502 -6.552 -3.008 1.00 91.75 195 ALA A C 1
ATOM 1591 O O . ALA A 1 195 ? -13.019 -6.943 -4.066 1.00 91.75 195 ALA A O 1
ATOM 1592 N N . LEU A 1 196 ? -12.809 -5.804 -2.141 1.00 90.31 196 LEU A N 1
ATOM 1593 C CA . LEU A 1 196 ? -11.417 -5.405 -2.366 1.00 90.31 196 LEU A CA 1
ATOM 1594 C C . LEU A 1 196 ? -10.481 -6.621 -2.476 1.00 90.31 196 LEU A C 1
ATOM 1596 O O . LEU A 1 196 ? -9.634 -6.670 -3.365 1.00 90.31 196 LEU A O 1
ATOM 1600 N N . MET A 1 197 ? -10.640 -7.600 -1.586 1.00 92.12 197 MET A N 1
ATOM 1601 C CA . MET A 1 197 ? -9.837 -8.825 -1.565 1.00 92.12 197 MET A CA 1
ATOM 1602 C C . MET A 1 197 ? -10.104 -9.729 -2.778 1.00 92.12 197 MET A C 1
ATOM 1604 O O . MET A 1 197 ? -9.183 -10.297 -3.364 1.00 92.12 197 MET A O 1
ATOM 1608 N N . LEU A 1 198 ? -11.363 -9.846 -3.196 1.00 92.94 198 LEU A N 1
ATOM 1609 C CA . LEU A 1 198 ? -11.732 -10.563 -4.416 1.00 92.94 198 LEU A CA 1
ATOM 1610 C C . LEU A 1 198 ? -11.192 -9.850 -5.658 1.00 92.94 198 LEU A C 1
ATOM 1612 O O . LEU A 1 198 ? -10.655 -10.490 -6.559 1.00 92.94 198 LEU A O 1
ATOM 1616 N N . PHE A 1 199 ? -11.278 -8.521 -5.693 1.00 90.00 199 PHE A N 1
ATOM 1617 C CA . PHE A 1 199 ? -10.724 -7.728 -6.782 1.00 90.00 199 PHE A CA 1
ATOM 1618 C C . PHE A 1 199 ? -9.208 -7.921 -6.902 1.00 90.00 199 PHE A C 1
ATOM 1620 O O . PHE A 1 199 ? -8.723 -8.213 -7.989 1.00 90.00 199 PHE A O 1
ATOM 1627 N N . SER A 1 200 ? -8.458 -7.833 -5.798 1.00 88.50 200 SER A N 1
ATOM 1628 C CA . SER A 1 200 ? -6.997 -7.983 -5.826 1.00 88.50 200 SER A CA 1
ATOM 1629 C C . SER A 1 200 ? -6.537 -9.404 -6.169 1.00 88.50 200 SER A C 1
ATOM 1631 O O . SER A 1 200 ? -5.562 -9.563 -6.899 1.00 88.50 200 SER A O 1
ATOM 1633 N N . SER A 1 201 ? -7.245 -10.436 -5.704 1.00 91.25 201 SER A N 1
ATOM 1634 C CA . SER A 1 201 ? -6.908 -11.840 -5.994 1.00 91.25 201 SER A CA 1
ATOM 1635 C C . SER A 1 201 ? -7.224 -12.269 -7.428 1.00 91.25 201 SER A C 1
ATOM 1637 O O . SER A 1 201 ? -6.507 -13.096 -7.991 1.00 91.25 201 SER A O 1
ATOM 1639 N N . THR A 1 202 ? -8.258 -11.693 -8.045 1.00 89.94 202 THR A N 1
ATOM 1640 C CA . THR A 1 202 ? -8.647 -11.995 -9.436 1.00 89.94 202 THR A CA 1
ATOM 1641 C C . THR A 1 202 ? -7.891 -11.163 -10.467 1.00 89.94 202 THR A C 1
ATOM 1643 O O . THR A 1 202 ? -7.782 -11.557 -11.627 1.00 89.94 202 THR A O 1
ATOM 1646 N N . LEU A 1 203 ? -7.311 -10.045 -10.043 1.00 86.62 203 LEU A N 1
ATOM 1647 C CA . LEU A 1 203 ? -6.592 -9.091 -10.879 1.00 86.62 203 LEU A CA 1
ATOM 1648 C C . LEU A 1 203 ? -5.525 -9.715 -11.810 1.00 86.62 203 LEU A C 1
ATOM 1650 O O . LEU A 1 203 ? -5.517 -9.363 -12.992 1.00 86.62 203 LEU A O 1
ATOM 1654 N N . PRO A 1 204 ? -4.688 -10.677 -11.358 1.00 87.38 204 PRO A N 1
ATOM 1655 C CA . PRO A 1 204 ? -3.705 -11.345 -12.219 1.00 87.38 204 PRO A CA 1
ATOM 1656 C C . PRO A 1 204 ? -4.312 -12.198 -13.341 1.00 87.38 204 PRO A C 1
ATOM 1658 O O . PRO A 1 204 ? -3.616 -12.508 -14.301 1.00 87.38 204 PRO A O 1
ATOM 1661 N N . LEU A 1 205 ? -5.578 -12.613 -13.211 1.00 88.25 205 LEU A N 1
ATOM 1662 C CA . LEU A 1 205 ? -6.278 -13.436 -14.205 1.00 88.25 205 LEU A CA 1
ATOM 1663 C C . LEU A 1 205 ? -7.039 -12.585 -15.230 1.00 88.25 205 LEU A C 1
ATOM 1665 O O . LEU A 1 205 ? -7.248 -13.021 -16.357 1.00 88.25 205 LEU A O 1
ATOM 1669 N N . TRP A 1 206 ? -7.489 -11.394 -14.828 1.00 84.62 206 TRP A N 1
ATOM 1670 C CA . TRP A 1 206 ? -8.356 -10.539 -15.645 1.00 84.62 206 TRP A CA 1
ATOM 1671 C C . TRP A 1 206 ? -7.582 -9.555 -16.519 1.00 84.62 206 TRP A C 1
ATOM 1673 O O . TRP A 1 206 ? -8.056 -9.187 -17.593 1.00 84.62 206 TRP A O 1
ATOM 1683 N N . LEU A 1 207 ? -6.414 -9.094 -16.066 1.00 80.56 207 LEU A N 1
ATOM 1684 C CA . LEU A 1 207 ? -5.605 -8.160 -16.838 1.00 80.5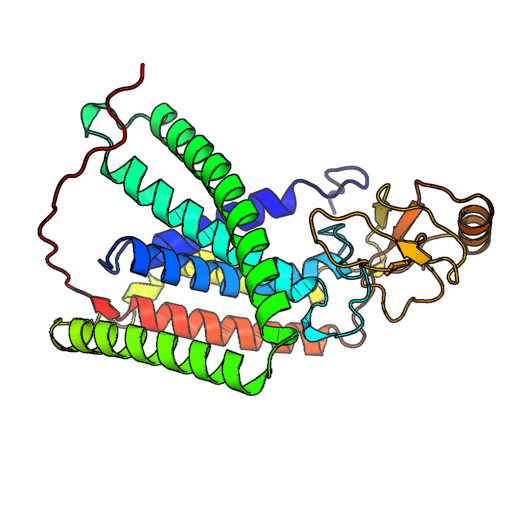6 207 LEU A CA 1
ATOM 1685 C C . LEU A 1 207 ? -4.673 -8.920 -17.779 1.00 80.56 207 LEU A C 1
ATOM 1687 O O . LEU A 1 207 ? -3.749 -9.595 -17.330 1.00 80.56 207 LEU A O 1
ATOM 1691 N N . ASN A 1 208 ? -4.872 -8.748 -19.090 1.00 80.00 208 ASN A N 1
ATOM 1692 C CA . ASN A 1 208 ? -3.856 -9.124 -20.066 1.00 80.00 208 ASN A CA 1
ATOM 1693 C C . ASN A 1 208 ? -2.678 -8.153 -19.942 1.00 80.00 208 ASN A C 1
ATOM 1695 O O . ASN A 1 208 ? -2.661 -7.081 -20.546 1.00 80.00 208 ASN A O 1
ATOM 1699 N N . VAL A 1 209 ? -1.715 -8.522 -19.101 1.00 80.06 209 VAL A N 1
ATOM 1700 C CA . VAL A 1 209 ? -0.595 -7.657 -18.726 1.00 80.06 209 VAL A CA 1
ATOM 1701 C C . VAL A 1 209 ? 0.242 -7.248 -19.946 1.00 80.06 209 VAL A C 1
ATOM 1703 O O . VAL A 1 209 ? 0.751 -6.130 -19.980 1.00 80.06 209 VAL A O 1
ATOM 1706 N N . ARG A 1 210 ? 0.294 -8.095 -20.985 1.00 78.25 210 ARG A N 1
ATOM 1707 C CA . ARG A 1 210 ? 1.014 -7.827 -22.244 1.00 78.25 210 ARG A CA 1
ATOM 1708 C C . ARG A 1 210 ? 0.456 -6.634 -23.025 1.00 78.25 210 ARG A C 1
ATOM 1710 O O . ARG A 1 210 ? 1.196 -5.924 -23.698 1.00 78.25 210 ARG A O 1
ATOM 1717 N N . ASP A 1 211 ? -0.844 -6.375 -22.913 1.00 82.81 211 ASP A N 1
ATOM 1718 C CA . ASP A 1 211 ? -1.483 -5.274 -23.642 1.00 82.81 211 ASP A CA 1
ATOM 1719 C C . ASP A 1 211 ? -1.352 -3.930 -22.904 1.00 82.81 211 ASP A C 1
ATOM 1721 O O . ASP A 1 211 ? -1.695 -2.877 -23.452 1.00 82.81 211 ASP A O 1
ATOM 1725 N N . LEU A 1 212 ? -0.856 -3.937 -21.661 1.00 84.31 212 LEU A N 1
ATOM 1726 C CA . LEU A 1 212 ? -0.703 -2.732 -20.853 1.00 84.31 212 LEU A CA 1
ATOM 1727 C C . LEU A 1 212 ? 0.528 -1.944 -21.301 1.00 84.31 212 LEU A C 1
ATOM 1729 O O . LEU A 1 212 ? 1.651 -2.443 -21.284 1.00 84.31 212 LEU A O 1
ATOM 1733 N N . LYS A 1 213 ? 0.306 -0.677 -21.662 1.00 85.88 213 LYS A N 1
ATOM 1734 C CA . LYS A 1 213 ? 1.344 0.254 -22.119 1.00 85.88 213 LYS A CA 1
ATOM 1735 C C . LYS A 1 213 ? 1.262 1.556 -21.348 1.00 85.88 213 LYS A C 1
ATOM 1737 O O . LYS A 1 213 ? 0.201 2.177 -21.277 1.00 85.88 213 LYS A O 1
ATOM 1742 N N . SER A 1 214 ? 2.393 2.028 -20.847 1.00 82.00 214 SER A N 1
ATOM 1743 C CA . SER A 1 214 ? 2.480 3.305 -20.141 1.00 82.00 214 SER A CA 1
ATOM 1744 C C . SER A 1 214 ? 3.725 4.073 -20.564 1.00 82.00 214 SER A C 1
ATOM 1746 O O . SER A 1 214 ? 4.726 3.480 -20.953 1.00 82.00 214 SER A O 1
ATOM 1748 N N . THR A 1 215 ? 3.668 5.400 -20.516 1.00 80.94 215 THR A N 1
ATOM 1749 C CA . THR A 1 215 ? 4.813 6.257 -20.832 1.00 80.94 215 THR A CA 1
ATOM 1750 C C . THR A 1 215 ? 5.416 6.760 -19.536 1.00 80.94 215 THR A C 1
ATOM 1752 O O . THR A 1 215 ? 4.717 7.358 -18.718 1.00 80.94 215 THR A O 1
ATOM 1755 N N . SER A 1 216 ? 6.710 6.527 -19.349 1.00 74.31 216 SER A N 1
ATOM 1756 C CA . SER A 1 216 ? 7.453 7.042 -18.203 1.00 74.31 216 SER A CA 1
ATOM 1757 C C . SER A 1 216 ? 8.247 8.270 -18.609 1.00 74.31 216 SER A C 1
ATOM 1759 O O . SER A 1 216 ? 8.762 8.330 -19.725 1.00 74.31 216 SER A O 1
ATOM 1761 N N . THR A 1 217 ? 8.402 9.202 -17.672 1.00 73.25 217 THR A N 1
ATOM 1762 C CA . THR A 1 217 ? 9.329 10.337 -17.786 1.00 73.25 217 THR A CA 1
ATOM 1763 C C . THR A 1 217 ? 10.281 10.448 -16.593 1.00 73.25 217 THR A C 1
ATOM 1765 O O . THR A 1 217 ? 10.867 11.501 -16.360 1.00 73.25 217 THR A O 1
ATOM 1768 N N . ARG A 1 218 ? 10.366 9.405 -15.753 1.00 65.25 218 ARG A N 1
ATOM 1769 C CA . ARG A 1 218 ? 11.054 9.498 -14.452 1.00 65.25 218 ARG A CA 1
ATOM 1770 C C . ARG A 1 218 ? 12.575 9.409 -14.533 1.00 65.25 218 ARG A C 1
ATOM 1772 O O . ARG A 1 218 ? 13.245 10.007 -13.702 1.00 65.25 218 ARG A O 1
ATOM 1779 N N . LEU A 1 219 ? 13.100 8.636 -15.477 1.00 74.38 219 LEU A N 1
ATOM 1780 C CA . LEU A 1 219 ? 14.533 8.395 -15.659 1.00 74.38 219 LEU A CA 1
ATOM 1781 C C . LEU A 1 219 ? 14.854 8.363 -17.146 1.00 74.38 219 LEU A C 1
ATOM 1783 O O . LEU A 1 219 ? 13.960 8.211 -17.968 1.00 74.38 219 LEU A O 1
ATOM 1787 N N . GLU A 1 220 ? 16.125 8.486 -17.493 1.00 84.50 220 GLU A N 1
ATOM 1788 C CA . GLU A 1 220 ? 16.581 8.327 -18.871 1.00 84.50 220 GLU A CA 1
ATOM 1789 C C . GLU A 1 220 ? 16.859 6.845 -19.171 1.00 84.50 220 GLU A C 1
ATOM 1791 O O . GLU A 1 220 ? 17.328 6.093 -18.308 1.00 84.50 220 GLU A O 1
ATOM 1796 N N . LEU A 1 221 ? 16.595 6.414 -20.407 1.00 85.50 221 LEU A N 1
ATOM 1797 C CA . LEU A 1 221 ? 17.157 5.162 -20.925 1.00 85.50 221 LEU A CA 1
ATOM 1798 C C . LEU A 1 221 ? 18.645 5.358 -21.205 1.00 85.50 221 LEU A C 1
ATOM 1800 O O . LEU A 1 221 ? 19.045 6.415 -21.670 1.00 85.50 221 LEU A O 1
ATOM 1804 N N . GLY A 1 222 ? 19.490 4.364 -20.958 1.00 85.69 222 GLY A N 1
ATOM 1805 C CA . GLY A 1 222 ? 20.924 4.557 -21.167 1.00 85.69 222 GLY A CA 1
ATOM 1806 C C . GLY A 1 222 ? 21.779 3.361 -20.766 1.00 85.69 222 GLY A C 1
ATOM 1807 O O . GLY A 1 222 ? 21.250 2.288 -20.479 1.00 85.69 222 GLY A O 1
ATOM 1808 N N . PRO A 1 223 ? 23.112 3.515 -20.788 1.00 84.50 223 PRO A N 1
ATOM 1809 C CA . PRO A 1 223 ? 24.037 2.420 -20.522 1.00 84.50 223 PRO A CA 1
ATOM 1810 C C . PRO A 1 223 ? 24.004 1.981 -19.052 1.00 84.50 223 PRO A C 1
ATOM 1812 O O . PRO A 1 223 ? 23.990 2.802 -18.134 1.00 84.50 223 PRO A O 1
ATOM 1815 N N . CYS A 1 224 ? 24.082 0.669 -18.834 1.00 80.62 224 CYS A N 1
ATOM 1816 C CA . CYS A 1 224 ? 23.874 0.048 -17.524 1.00 80.62 224 CYS A CA 1
ATOM 1817 C C . CYS A 1 224 ? 25.002 0.185 -16.514 1.00 80.62 224 CYS A C 1
ATOM 1819 O O . CYS A 1 224 ? 24.782 -0.000 -15.319 1.00 80.62 224 CYS A O 1
ATOM 1821 N N . ASN A 1 225 ? 26.194 0.526 -16.990 1.00 83.56 225 ASN A N 1
ATOM 1822 C CA . ASN A 1 225 ? 27.403 0.553 -16.173 1.00 83.56 225 ASN A CA 1
ATOM 1823 C C . ASN A 1 225 ? 27.645 1.919 -15.515 1.00 83.56 225 ASN A C 1
ATOM 1825 O O . ASN A 1 225 ? 28.702 2.132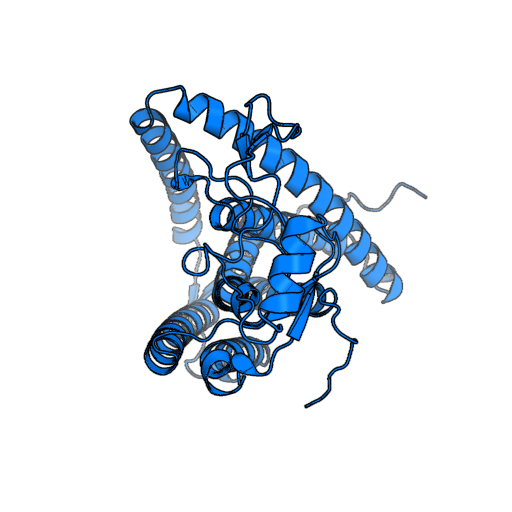 -14.933 1.00 83.56 225 ASN A O 1
ATOM 1829 N N . ILE A 1 226 ? 26.702 2.861 -15.637 1.00 82.25 226 ILE A N 1
ATOM 1830 C CA . ILE A 1 226 ? 26.841 4.207 -15.080 1.00 82.25 226 ILE A CA 1
ATOM 1831 C C . ILE A 1 226 ? 25.994 4.324 -13.816 1.00 82.25 226 ILE A C 1
ATOM 1833 O O . ILE A 1 226 ? 24.762 4.407 -13.872 1.00 82.25 226 ILE A O 1
ATOM 1837 N N . ASN A 1 227 ? 26.682 4.396 -12.682 1.00 81.50 227 ASN A N 1
ATOM 1838 C CA . ASN A 1 227 ? 26.099 4.783 -11.407 1.00 81.50 227 ASN A CA 1
ATOM 1839 C C . ASN A 1 227 ? 26.260 6.294 -11.193 1.00 81.50 227 ASN A C 1
ATOM 1841 O O . ASN A 1 227 ? 27.139 6.934 -11.770 1.00 81.50 227 ASN A O 1
ATOM 1845 N N . HIS A 1 228 ? 25.380 6.868 -10.384 1.00 76.00 228 HIS A N 1
ATOM 1846 C CA . HIS A 1 228 ? 25.495 8.217 -9.855 1.00 76.00 228 HIS A CA 1
ATOM 1847 C C . HIS A 1 228 ? 25.161 8.187 -8.369 1.00 76.00 228 HIS A C 1
ATOM 1849 O O . HIS A 1 228 ? 24.341 7.384 -7.916 1.00 76.00 228 HIS A O 1
ATOM 1855 N N . GLU A 1 229 ? 25.794 9.077 -7.623 1.00 70.62 229 GLU A N 1
ATOM 1856 C CA . GLU A 1 229 ? 25.447 9.306 -6.232 1.00 70.62 229 GLU A CA 1
ATOM 1857 C C . GLU A 1 229 ? 24.113 10.047 -6.182 1.00 70.62 229 GLU A C 1
ATOM 1859 O O . GLU A 1 229 ? 23.931 11.101 -6.801 1.00 70.62 229 GLU A O 1
ATOM 1864 N N . VAL A 1 230 ? 23.152 9.475 -5.463 1.00 64.69 230 VAL A N 1
ATOM 1865 C CA . VAL A 1 230 ? 21.894 10.153 -5.174 1.00 64.69 230 VAL A CA 1
ATOM 1866 C C . VAL A 1 230 ? 22.104 10.944 -3.897 1.00 64.69 230 VAL A C 1
ATOM 1868 O O . VAL A 1 230 ? 22.146 10.374 -2.806 1.00 64.69 230 VAL A O 1
ATOM 1871 N N . ALA A 1 231 ? 22.205 12.265 -4.035 1.00 56.00 231 ALA A N 1
ATOM 1872 C CA . ALA A 1 231 ? 22.109 13.182 -2.909 1.00 56.00 231 ALA A CA 1
ATOM 1873 C C . ALA A 1 231 ? 20.674 13.135 -2.359 1.00 56.00 231 ALA A C 1
ATOM 1875 O O . ALA A 1 231 ? 19.792 13.880 -2.781 1.00 56.00 231 ALA A O 1
ATOM 1876 N N . ASN A 1 232 ? 20.419 12.189 -1.461 1.00 57.31 232 ASN A N 1
ATOM 1877 C CA . ASN A 1 232 ? 19.223 12.179 -0.632 1.00 57.31 232 ASN A CA 1
ATOM 1878 C C . ASN A 1 232 ? 19.493 13.028 0.625 1.00 57.31 232 ASN A C 1
ATOM 1880 O O . ASN A 1 232 ? 20.639 13.296 0.969 1.00 57.31 232 ASN A O 1
ATOM 1884 N N . THR A 1 233 ? 18.454 13.394 1.370 1.00 46.91 233 THR A N 1
ATOM 1885 C CA . THR A 1 233 ? 18.558 13.970 2.722 1.00 46.91 233 THR A CA 1
ATOM 1886 C C . THR A 1 233 ? 19.285 13.054 3.720 1.00 46.91 233 THR A C 1
ATOM 1888 O O . THR A 1 233 ? 19.542 13.448 4.851 1.00 46.91 233 THR A O 1
ATOM 1891 N N . SER A 1 234 ? 19.635 11.834 3.310 1.00 47.94 234 SER A N 1
ATOM 1892 C CA . SER A 1 234 ? 20.436 10.870 4.055 1.00 47.94 234 SER A CA 1
ATOM 1893 C C . SER A 1 234 ? 21.937 11.222 4.043 1.00 47.94 234 SER A C 1
ATOM 1895 O O . SER A 1 234 ? 22.476 11.514 2.980 1.00 47.94 234 SER A O 1
ATOM 1897 N N . PRO A 1 235 ? 22.658 11.062 5.171 1.00 51.91 235 PRO A N 1
ATOM 1898 C CA . PRO A 1 235 ? 24.115 11.233 5.243 1.00 51.91 235 PRO A CA 1
ATOM 1899 C C . PRO A 1 235 ? 24.927 10.100 4.583 1.00 51.91 235 PRO A C 1
ATOM 1901 O O . PRO A 1 235 ? 26.154 10.163 4.559 1.00 51.91 235 PRO A O 1
ATOM 1904 N N . LEU A 1 236 ? 24.276 9.040 4.091 1.00 53.12 236 LEU A N 1
ATOM 1905 C CA . LEU A 1 236 ? 24.927 7.954 3.355 1.00 53.12 236 LEU A CA 1
ATOM 1906 C C . LEU A 1 236 ? 24.971 8.257 1.856 1.00 53.12 236 LEU A C 1
ATOM 1908 O O . LEU A 1 236 ? 23.938 8.568 1.260 1.00 53.12 236 LEU A O 1
ATOM 1912 N N . MET A 1 237 ? 26.156 8.095 1.261 1.00 55.97 237 MET A N 1
ATOM 1913 C CA . MET A 1 237 ? 26.339 8.052 -0.189 1.00 55.97 237 MET A CA 1
ATOM 1914 C C . MET A 1 237 ? 25.644 6.798 -0.714 1.00 55.97 237 MET A C 1
ATOM 1916 O O . MET A 1 237 ? 26.116 5.681 -0.500 1.00 55.97 237 MET A O 1
ATOM 1920 N N . ILE A 1 238 ? 24.488 6.978 -1.348 1.00 62.88 238 ILE A N 1
ATOM 1921 C CA . ILE A 1 238 ? 23.775 5.882 -1.994 1.00 62.88 238 ILE A CA 1
ATOM 1922 C C . ILE A 1 238 ? 24.074 5.957 -3.487 1.00 62.88 238 ILE A C 1
ATOM 1924 O O . ILE A 1 238 ? 23.667 6.899 -4.170 1.00 62.88 238 ILE A O 1
ATOM 1928 N N . GLU A 1 239 ? 24.784 4.955 -3.996 1.00 63.91 239 GLU A N 1
ATOM 1929 C CA . GLU A 1 239 ? 24.981 4.803 -5.430 1.00 63.91 239 GLU A CA 1
ATOM 1930 C C . GLU A 1 239 ? 23.743 4.177 -6.067 1.00 63.91 239 GLU A C 1
ATOM 1932 O O . GLU A 1 239 ? 23.268 3.108 -5.682 1.00 63.91 239 GLU A O 1
ATOM 1937 N N . ARG A 1 240 ? 23.224 4.843 -7.092 1.00 72.00 240 ARG A N 1
ATOM 1938 C CA . ARG A 1 240 ? 22.117 4.354 -7.907 1.00 72.00 240 ARG A CA 1
ATOM 1939 C C . ARG A 1 240 ? 22.542 4.311 -9.359 1.00 72.00 240 ARG A C 1
ATOM 1941 O O . ARG A 1 240 ? 23.233 5.209 -9.838 1.00 72.00 240 ARG A O 1
ATOM 1948 N N . ARG A 1 241 ? 22.035 3.347 -10.122 1.00 74.81 241 ARG A N 1
ATOM 1949 C CA . ARG A 1 241 ? 22.139 3.421 -11.583 1.00 74.81 241 ARG A CA 1
ATOM 1950 C C . ARG A 1 241 ? 21.482 4.690 -12.108 1.00 74.81 241 ARG A C 1
ATOM 1952 O O . ARG A 1 241 ? 20.349 5.013 -11.764 1.00 74.81 241 ARG A O 1
ATOM 1959 N N . ARG A 1 242 ? 22.212 5.414 -12.949 1.00 78.25 242 ARG A N 1
ATOM 1960 C CA . ARG A 1 242 ? 21.732 6.660 -13.551 1.00 78.25 242 ARG A CA 1
ATOM 1961 C C . ARG A 1 242 ? 20.636 6.426 -14.583 1.00 78.25 242 ARG A C 1
ATOM 1963 O O . ARG A 1 242 ? 19.761 7.270 -14.743 1.00 78.25 242 ARG A O 1
ATOM 1970 N N . PHE A 1 243 ? 20.692 5.283 -15.256 1.00 82.25 243 PHE A N 1
ATOM 1971 C CA . PHE A 1 243 ? 19.822 4.955 -16.374 1.00 82.25 243 PHE A CA 1
ATOM 1972 C C . PHE A 1 243 ? 19.032 3.680 -16.122 1.00 82.25 243 PHE A C 1
ATOM 1974 O O . PHE A 1 243 ? 19.471 2.781 -15.400 1.00 82.25 243 PHE A O 1
ATOM 1981 N N . ILE A 1 244 ? 17.886 3.590 -16.787 1.00 79.81 244 ILE A N 1
ATOM 1982 C CA . ILE A 1 244 ? 17.130 2.345 -16.869 1.00 79.81 244 ILE A CA 1
ATOM 1983 C C . ILE A 1 244 ? 17.759 1.438 -17.913 1.00 79.81 244 ILE A C 1
ATOM 1985 O O . ILE A 1 244 ? 18.091 1.865 -19.019 1.00 79.81 244 ILE A O 1
ATOM 1989 N N . CYS A 1 245 ? 17.863 0.170 -17.529 1.00 80.75 245 CYS A N 1
ATOM 1990 C CA . CYS A 1 245 ? 18.487 -0.903 -18.278 1.00 80.75 245 CYS A CA 1
ATOM 1991 C C . CYS A 1 245 ? 17.450 -1.864 -18.840 1.00 80.75 245 CYS A C 1
ATOM 1993 O O . CYS A 1 245 ? 16.954 -2.703 -18.087 1.00 80.75 245 CYS A O 1
ATOM 1995 N N . PRO A 1 246 ? 17.160 -1.819 -20.149 1.00 82.00 246 PRO A N 1
ATOM 1996 C CA . PRO A 1 246 ? 16.236 -2.772 -20.754 1.00 82.00 246 PRO A CA 1
ATOM 1997 C C . PRO A 1 246 ? 16.720 -4.226 -20.665 1.00 82.00 246 PRO A C 1
ATOM 1999 O O . PRO A 1 246 ? 15.908 -5.143 -20.602 1.00 82.00 246 PRO A O 1
ATOM 2002 N N . GLU A 1 247 ? 18.039 -4.435 -20.615 1.00 78.12 247 GLU A N 1
ATOM 2003 C CA . GLU A 1 247 ? 18.669 -5.759 -20.505 1.00 78.12 247 GLU A CA 1
ATOM 2004 C C . GLU A 1 247 ? 18.437 -6.422 -19.136 1.00 78.12 247 GLU A C 1
ATOM 2006 O O . GLU A 1 247 ? 18.430 -7.648 -19.027 1.00 78.12 247 GLU A O 1
ATOM 2011 N N . ASP A 1 248 ? 18.145 -5.636 -18.094 1.00 72.94 248 ASP A N 1
ATOM 2012 C CA . ASP A 1 248 ? 17.886 -6.120 -16.731 1.00 72.94 248 ASP A CA 1
ATOM 2013 C C . ASP A 1 248 ? 16.423 -6.561 -16.537 1.00 72.94 248 ASP A C 1
ATOM 2015 O O . ASP A 1 248 ? 15.834 -6.435 -15.460 1.00 72.94 248 ASP A O 1
ATOM 2019 N N . GLY A 1 249 ? 15.835 -7.150 -17.583 1.00 66.81 249 GLY A N 1
ATOM 2020 C CA . GLY A 1 249 ? 14.431 -7.553 -17.633 1.00 66.81 249 GLY A CA 1
ATOM 2021 C C . GLY A 1 249 ? 14.004 -8.503 -16.512 1.00 66.81 249 GLY A C 1
ATOM 2022 O O . GLY A 1 249 ? 12.822 -8.578 -16.205 1.00 66.81 249 GLY A O 1
ATOM 2023 N N . LYS A 1 250 ? 14.929 -9.201 -15.835 1.00 66.81 250 LYS A N 1
ATOM 2024 C CA . LYS A 1 250 ? 14.608 -10.011 -14.642 1.00 66.81 250 LYS A CA 1
ATOM 2025 C C . LYS A 1 250 ? 14.330 -9.174 -13.395 1.00 66.81 250 LYS A C 1
ATOM 2027 O O . LYS A 1 250 ? 13.475 -9.568 -12.607 1.00 66.81 250 LYS A O 1
ATOM 2032 N N . ARG A 1 251 ? 15.043 -8.061 -13.218 1.00 68.62 251 ARG A N 1
ATOM 2033 C CA . ARG A 1 251 ? 14.926 -7.196 -12.034 1.00 68.62 251 ARG A CA 1
ATOM 2034 C C . ARG A 1 251 ? 13.726 -6.271 -12.149 1.00 68.62 251 ARG A C 1
ATOM 2036 O O . ARG A 1 251 ? 12.959 -6.167 -11.203 1.00 68.62 251 ARG A O 1
ATOM 2043 N N . LEU A 1 252 ? 13.522 -5.713 -13.340 1.00 72.75 252 LEU A N 1
ATOM 2044 C CA . LEU A 1 252 ? 12.419 -4.801 -13.593 1.00 72.75 252 LEU A CA 1
ATOM 2045 C C . LEU A 1 252 ? 11.064 -5.496 -13.409 1.00 72.75 252 LEU A C 1
ATOM 2047 O O . LEU A 1 252 ? 10.841 -6.629 -13.851 1.00 72.75 252 LEU A O 1
ATOM 2051 N N . GLN A 1 253 ? 10.138 -4.790 -12.763 1.00 78.12 253 GLN A N 1
ATOM 2052 C CA . GLN A 1 253 ? 8.738 -5.214 -12.642 1.00 78.12 253 GLN A CA 1
ATOM 2053 C C . GLN A 1 253 ? 7.934 -4.966 -13.929 1.00 78.12 253 GLN A C 1
ATOM 2055 O O . GLN A 1 253 ? 6.805 -5.419 -14.028 1.00 78.12 253 GLN A O 1
ATOM 2060 N N . PHE A 1 254 ? 8.507 -4.281 -14.913 1.00 82.31 254 PHE A N 1
ATOM 2061 C CA . PHE A 1 254 ? 7.952 -4.026 -16.243 1.00 82.31 254 PHE A CA 1
ATOM 2062 C C . PHE A 1 254 ? 8.988 -4.443 -17.292 1.00 82.31 254 PHE A C 1
ATOM 2064 O O . PHE A 1 254 ? 10.132 -4.756 -16.957 1.00 82.31 254 PHE A O 1
ATOM 2071 N N . ASP A 1 255 ? 8.613 -4.439 -18.562 1.00 86.00 255 ASP A N 1
ATOM 2072 C CA . ASP A 1 255 ? 9.531 -4.734 -19.656 1.00 86.00 255 ASP A CA 1
ATOM 2073 C C . ASP A 1 255 ? 9.287 -3.805 -20.859 1.00 86.00 255 ASP A C 1
ATOM 2075 O O . ASP A 1 255 ? 8.571 -2.803 -20.778 1.00 86.00 255 ASP A O 1
ATOM 2079 N N . PHE A 1 256 ? 9.957 -4.107 -21.970 1.00 89.44 256 PHE A N 1
ATOM 2080 C CA . PHE A 1 256 ? 9.919 -3.316 -23.200 1.00 89.44 256 PHE A CA 1
ATOM 2081 C C . PHE A 1 256 ? 9.442 -4.143 -24.399 1.00 89.44 256 PHE A C 1
ATOM 2083 O O . PHE A 1 256 ? 9.686 -3.760 -25.539 1.00 89.44 256 PHE A O 1
ATOM 2090 N N . HIS A 1 257 ? 8.759 -5.274 -24.170 1.00 89.88 257 HIS A N 1
ATOM 2091 C CA . HIS A 1 257 ? 8.383 -6.214 -25.238 1.00 89.88 257 HIS A CA 1
ATOM 2092 C C . HIS A 1 257 ? 7.454 -5.593 -26.296 1.00 89.88 257 HIS A C 1
ATOM 2094 O O . HIS A 1 257 ? 7.385 -6.058 -27.429 1.00 89.88 257 HIS A O 1
ATOM 2100 N N . CYS A 1 258 ? 6.727 -4.542 -25.923 1.00 88.12 258 CYS A N 1
ATOM 2101 C CA . CYS A 1 258 ? 5.813 -3.811 -26.788 1.00 88.12 258 CYS A CA 1
ATOM 2102 C C . CYS A 1 258 ? 6.460 -2.634 -27.543 1.00 88.12 258 CYS A C 1
ATOM 2104 O O . CYS A 1 258 ? 5.750 -1.907 -28.246 1.00 88.12 258 CYS A O 1
ATOM 2106 N N . VAL A 1 259 ? 7.772 -2.427 -27.381 1.00 90.38 259 VAL A N 1
ATOM 2107 C CA . VAL A 1 259 ? 8.573 -1.404 -28.065 1.00 90.38 259 VAL A CA 1
ATOM 2108 C C . VAL A 1 259 ? 9.454 -2.080 -29.113 1.00 90.38 259 VAL A C 1
ATOM 2110 O O . VAL A 1 259 ? 10.043 -3.125 -28.855 1.00 90.38 259 VAL A O 1
ATOM 2113 N N . ASP A 1 260 ? 9.565 -1.470 -30.294 1.00 93.06 260 ASP A N 1
ATOM 2114 C CA . ASP A 1 260 ? 10.476 -1.939 -31.340 1.00 93.06 260 ASP A CA 1
ATOM 2115 C C . ASP A 1 260 ? 11.931 -1.955 -30.812 1.00 93.06 260 ASP A C 1
ATOM 2117 O O . ASP A 1 260 ? 12.404 -0.918 -30.324 1.00 93.06 260 ASP A O 1
ATOM 2121 N N . PRO A 1 261 ? 12.662 -3.084 -30.915 1.00 92.38 261 PRO A N 1
ATOM 2122 C CA . PRO A 1 261 ? 14.063 -3.176 -30.507 1.00 92.38 261 PRO A CA 1
ATOM 2123 C C . PRO A 1 261 ? 14.959 -2.071 -31.085 1.00 92.38 261 PRO A C 1
ATOM 2125 O O . PRO A 1 261 ? 15.856 -1.589 -30.390 1.00 92.38 261 PRO A O 1
ATOM 2128 N N . VAL A 1 262 ? 14.710 -1.623 -32.320 1.00 92.94 262 VAL A N 1
ATOM 2129 C CA . VAL A 1 262 ? 15.486 -0.551 -32.966 1.00 92.94 262 VAL A CA 1
ATOM 2130 C C . VAL A 1 262 ? 15.217 0.793 -32.290 1.00 92.94 262 VAL A C 1
ATOM 2132 O O . VAL A 1 262 ? 16.149 1.537 -31.976 1.00 92.94 262 VAL A O 1
ATOM 2135 N N . ALA A 1 263 ? 13.947 1.090 -32.006 1.00 90.81 263 ALA A N 1
ATOM 2136 C CA . ALA A 1 263 ? 13.551 2.306 -31.300 1.00 90.81 263 ALA A CA 1
ATOM 2137 C C . ALA A 1 263 ? 14.078 2.317 -29.857 1.00 90.81 263 ALA A C 1
ATOM 2139 O O . ALA A 1 263 ? 14.513 3.356 -29.360 1.00 90.81 263 ALA A O 1
ATOM 2140 N N . LEU A 1 264 ? 14.096 1.155 -29.200 1.00 90.62 264 LEU A N 1
ATOM 2141 C CA . LEU A 1 264 ? 14.639 0.990 -27.857 1.00 90.62 264 LEU A CA 1
ATOM 2142 C C . LEU A 1 264 ? 16.152 1.247 -27.821 1.00 90.62 264 LEU A C 1
ATOM 2144 O O . LEU A 1 264 ? 16.620 2.029 -26.994 1.00 90.62 264 LEU A O 1
ATOM 2148 N N . GLN A 1 265 ? 16.915 0.656 -28.745 1.00 91.00 265 GLN A N 1
ATOM 2149 C CA . GLN A 1 265 ? 18.358 0.899 -28.857 1.00 91.00 265 GLN A CA 1
ATOM 2150 C C . GLN A 1 265 ? 18.672 2.362 -29.188 1.00 91.00 265 GLN A C 1
ATOM 2152 O O . GLN A 1 265 ? 19.598 2.944 -28.618 1.00 91.00 265 GLN A O 1
ATOM 2157 N N . PHE A 1 266 ? 17.877 2.986 -30.061 1.00 91.50 266 PHE A N 1
ATOM 2158 C CA . PHE A 1 266 ? 17.975 4.418 -30.338 1.00 91.50 266 PHE A CA 1
ATOM 2159 C C . PHE A 1 266 ? 17.713 5.254 -29.077 1.00 91.50 266 PHE A C 1
ATOM 2161 O O . PHE A 1 266 ? 18.460 6.191 -28.795 1.00 91.50 266 PHE A O 1
ATOM 2168 N N . GLY A 1 267 ? 16.706 4.880 -28.282 1.00 88.88 267 GLY A N 1
ATOM 2169 C CA . GLY A 1 267 ? 16.395 5.511 -27.002 1.00 88.88 267 GLY A CA 1
ATOM 2170 C C . GLY A 1 267 ? 17.544 5.423 -25.995 1.00 88.88 267 GLY A C 1
ATOM 2171 O O . GLY A 1 267 ? 17.915 6.434 -25.399 1.00 88.88 267 GLY A O 1
ATOM 2172 N N . VAL A 1 268 ? 18.159 4.242 -25.865 1.00 89.88 268 VAL A N 1
ATOM 2173 C CA . VAL A 1 268 ? 19.340 4.008 -25.014 1.00 89.88 268 VAL A CA 1
ATOM 2174 C C . VAL A 1 268 ? 20.538 4.838 -25.484 1.00 89.88 268 VAL A C 1
ATOM 2176 O O . VAL A 1 268 ? 21.225 5.452 -24.669 1.00 89.88 268 VAL A O 1
ATOM 2179 N N . LYS A 1 269 ? 20.784 4.902 -26.799 1.00 90.88 269 LYS A N 1
ATOM 2180 C CA . LYS A 1 269 ? 21.900 5.670 -27.372 1.00 90.88 269 LYS A CA 1
ATOM 2181 C C . LYS A 1 269 ? 21.738 7.178 -27.162 1.00 90.88 269 LYS A C 1
ATOM 2183 O O . LYS A 1 269 ? 22.714 7.853 -26.845 1.00 90.88 269 LYS A O 1
ATOM 2188 N N . ASN A 1 270 ? 20.519 7.692 -27.317 1.00 91.62 270 ASN A N 1
ATOM 2189 C CA . ASN A 1 270 ? 20.225 9.126 -27.252 1.00 91.62 270 ASN A CA 1
ATOM 2190 C C . ASN A 1 270 ? 19.801 9.623 -25.870 1.00 91.62 270 ASN A C 1
ATOM 2192 O O . ASN A 1 270 ? 19.502 10.804 -25.726 1.00 91.62 270 ASN A O 1
ATOM 2196 N N . ARG A 1 271 ? 19.782 8.745 -24.864 1.00 89.56 271 ARG A N 1
ATOM 2197 C CA . ARG A 1 271 ? 19.392 9.079 -23.491 1.00 89.56 271 ARG A CA 1
ATOM 2198 C C . ARG A 1 271 ? 18.014 9.722 -23.397 1.00 89.56 271 ARG A C 1
ATOM 2200 O O . ARG A 1 271 ? 17.833 10.762 -22.770 1.00 89.56 271 ARG A O 1
ATOM 2207 N N . VAL A 1 272 ? 17.033 9.115 -24.063 1.00 86.88 272 VAL A N 1
ATOM 2208 C CA . VAL A 1 272 ? 15.671 9.655 -24.062 1.00 86.88 272 VAL A CA 1
ATOM 2209 C C . VAL A 1 272 ? 15.093 9.616 -22.648 1.00 86.88 272 VAL A C 1
ATOM 2211 O O . VAL A 1 272 ? 15.124 8.591 -21.965 1.00 86.88 272 VAL A O 1
ATOM 2214 N N . ASN A 1 273 ? 14.555 10.754 -22.219 1.00 82.94 273 ASN A N 1
ATOM 2215 C CA . ASN A 1 273 ? 13.896 10.930 -20.926 1.00 82.94 273 ASN A CA 1
ATOM 2216 C C . ASN A 1 273 ? 12.425 10.494 -20.948 1.00 82.94 273 ASN A C 1
ATOM 2218 O O . ASN A 1 273 ? 11.802 10.418 -19.896 1.00 82.94 273 ASN A O 1
ATOM 2222 N N . GLN A 1 274 ? 11.873 10.204 -22.127 1.00 85.00 274 GLN A N 1
ATOM 2223 C CA . GLN A 1 274 ? 10.518 9.711 -22.310 1.00 85.00 274 GLN A CA 1
ATOM 2224 C C . GLN A 1 274 ? 10.547 8.415 -23.114 1.00 85.00 274 GLN A C 1
ATOM 2226 O O . GLN A 1 274 ? 11.039 8.375 -24.242 1.00 85.00 274 GLN A O 1
ATOM 2231 N N . TYR A 1 275 ? 9.999 7.353 -22.535 1.00 84.56 275 TYR A N 1
ATOM 2232 C CA . TYR A 1 275 ? 9.942 6.039 -23.166 1.00 84.56 275 TYR A CA 1
ATOM 2233 C C . TYR A 1 275 ? 8.643 5.320 -22.816 1.00 84.56 275 TYR A C 1
ATOM 2235 O O . TYR A 1 275 ? 7.971 5.629 -21.829 1.00 84.56 275 TYR A O 1
ATOM 2243 N N . THR A 1 276 ? 8.289 4.347 -23.652 1.00 87.31 276 THR A N 1
ATOM 2244 C CA . THR A 1 276 ? 7.151 3.459 -23.407 1.00 87.31 276 THR A CA 1
ATOM 2245 C C . THR A 1 276 ? 7.641 2.227 -22.661 1.00 87.31 276 THR A C 1
ATOM 2247 O O . THR A 1 276 ? 8.665 1.655 -23.020 1.00 87.31 276 THR A O 1
ATOM 2250 N N . MET A 1 277 ? 6.911 1.834 -21.626 1.00 85.69 277 MET A N 1
ATOM 2251 C CA . MET A 1 277 ? 7.095 0.584 -20.897 1.00 85.69 277 MET A CA 1
ATOM 2252 C C . MET A 1 277 ? 5.833 -0.264 -21.017 1.00 85.69 277 MET A C 1
ATOM 2254 O O . MET A 1 277 ? 4.728 0.257 -21.222 1.00 85.69 277 MET A O 1
ATOM 2258 N N . CYS A 1 278 ? 6.014 -1.564 -20.867 1.00 87.06 278 CYS A N 1
ATOM 2259 C CA . CYS A 1 278 ? 4.988 -2.568 -21.073 1.00 87.06 278 CYS A CA 1
ATOM 2260 C C . CYS A 1 278 ? 4.803 -3.367 -19.780 1.00 87.06 278 CYS A C 1
ATOM 2262 O O . CYS A 1 278 ? 5.726 -3.495 -18.970 1.00 87.06 278 CYS A O 1
ATOM 2264 N N . GLY A 1 279 ? 3.581 -3.837 -19.537 1.00 84.62 279 GLY A N 1
ATOM 2265 C CA . GLY A 1 279 ? 3.314 -4.676 -18.378 1.00 84.62 279 GLY A CA 1
ATOM 2266 C C . GLY A 1 279 ? 4.091 -5.984 -18.498 1.00 84.62 279 GLY A C 1
ATOM 2267 O O . GLY A 1 279 ? 4.128 -6.593 -19.564 1.00 84.62 279 GLY A O 1
ATOM 2268 N N . LYS A 1 280 ? 4.667 -6.452 -17.392 1.00 85.31 280 LYS A N 1
ATOM 2269 C CA . LYS A 1 280 ? 5.406 -7.715 -17.373 1.00 85.31 280 LYS A CA 1
ATOM 2270 C C . LYS A 1 280 ? 4.505 -8.852 -16.926 1.00 85.31 280 LYS A C 1
ATOM 2272 O O . LYS A 1 280 ? 3.949 -8.821 -15.826 1.00 85.31 280 LYS A O 1
ATOM 2277 N N . GLU A 1 281 ? 4.382 -9.868 -17.770 1.00 85.81 281 GLU A N 1
ATOM 2278 C CA . GLU A 1 281 ? 3.587 -11.046 -17.448 1.00 85.81 281 GLU A CA 1
ATOM 2279 C C . GLU A 1 281 ? 4.148 -11.786 -16.227 1.00 85.81 281 GLU A C 1
ATOM 2281 O O . GLU A 1 281 ? 5.347 -11.794 -15.940 1.00 85.81 281 GLU A O 1
ATOM 2286 N N . PHE A 1 282 ? 3.243 -12.403 -15.481 1.00 84.69 282 PHE A N 1
ATOM 2287 C CA . PHE A 1 282 ? 3.601 -13.297 -14.401 1.00 84.69 282 PHE A CA 1
ATOM 2288 C C . PHE A 1 282 ? 4.037 -14.646 -14.969 1.00 84.69 282 PHE A C 1
ATOM 2290 O O . PHE A 1 282 ? 3.303 -15.219 -15.763 1.00 84.69 282 PHE A O 1
ATOM 2297 N N . ASP A 1 283 ? 5.159 -15.198 -14.498 1.00 86.75 283 ASP A N 1
ATOM 2298 C CA . ASP A 1 283 ? 5.606 -16.531 -14.937 1.00 86.75 283 ASP A CA 1
ATOM 2299 C C . ASP A 1 283 ? 4.519 -17.600 -14.711 1.00 86.75 283 ASP A C 1
ATOM 2301 O O . ASP A 1 283 ? 4.309 -18.467 -15.551 1.00 86.75 283 ASP A O 1
ATOM 2305 N N . ASN A 1 284 ? 3.787 -17.495 -13.591 1.00 89.31 284 ASN A N 1
ATOM 2306 C CA . ASN A 1 284 ? 2.659 -18.359 -13.232 1.00 89.31 284 ASN A CA 1
ATOM 2307 C C . ASN A 1 284 ? 1.493 -17.521 -12.660 1.00 89.31 284 ASN A C 1
ATOM 2309 O O . ASN A 1 284 ? 1.364 -17.401 -11.433 1.00 89.31 284 ASN A O 1
ATOM 2313 N N . PRO A 1 285 ? 0.618 -16.934 -13.502 1.00 88.75 285 PRO A N 1
ATOM 2314 C CA . PRO A 1 285 ? -0.464 -16.062 -13.034 1.00 88.75 285 PRO A CA 1
ATOM 2315 C C . PRO A 1 285 ? -1.474 -16.814 -12.154 1.00 88.75 285 PRO A C 1
ATOM 2317 O O . PRO A 1 285 ? -1.995 -16.259 -11.188 1.00 88.75 285 PRO A O 1
ATOM 2320 N N . THR A 1 286 ? -1.699 -18.102 -12.427 1.00 91.06 286 THR A N 1
ATOM 2321 C CA . THR A 1 286 ? -2.595 -18.977 -11.656 1.00 91.06 286 THR A CA 1
ATOM 2322 C C . THR A 1 286 ? -2.079 -19.246 -10.244 1.00 91.06 286 THR A C 1
ATOM 2324 O O . THR A 1 286 ? -2.846 -19.165 -9.283 1.00 91.06 286 THR A O 1
ATOM 2327 N N . GLN A 1 287 ? -0.779 -19.515 -10.090 1.00 91.38 287 GLN A N 1
ATOM 2328 C CA . GLN A 1 287 ? -0.154 -19.725 -8.782 1.00 91.38 287 GLN A CA 1
ATOM 2329 C C . GLN A 1 287 ? -0.261 -18.460 -7.929 1.00 91.38 287 GLN A C 1
ATOM 2331 O O . GLN A 1 287 ? -0.616 -18.529 -6.757 1.00 91.38 287 GLN A O 1
ATOM 2336 N N . ILE A 1 288 ? -0.029 -17.299 -8.538 1.00 89.31 288 ILE A N 1
ATOM 2337 C CA . ILE A 1 288 ? -0.109 -16.006 -7.860 1.00 89.31 288 ILE A CA 1
ATOM 2338 C C . ILE A 1 288 ? -1.542 -15.675 -7.454 1.00 89.31 288 ILE A C 1
ATOM 2340 O O . ILE A 1 288 ? -1.774 -15.313 -6.302 1.00 89.31 288 ILE A O 1
ATOM 2344 N N . ALA A 1 289 ? -2.509 -15.852 -8.356 1.00 92.06 289 ALA A N 1
ATOM 2345 C CA . ALA A 1 289 ? -3.923 -15.683 -8.035 1.00 92.06 289 ALA A CA 1
ATOM 2346 C C . ALA A 1 289 ? -4.351 -16.617 -6.891 1.00 92.06 289 ALA A C 1
ATOM 2348 O O . ALA A 1 289 ? -5.084 -16.204 -5.992 1.00 92.06 289 ALA A O 1
ATOM 2349 N N . THR A 1 290 ? -3.834 -17.849 -6.866 1.00 93.12 290 THR A N 1
ATOM 2350 C CA . THR A 1 290 ? -4.077 -18.807 -5.777 1.00 93.12 290 THR A CA 1
ATOM 2351 C C . THR A 1 290 ? -3.474 -18.318 -4.458 1.00 93.12 290 THR A C 1
ATOM 2353 O O . THR A 1 290 ? -4.174 -18.279 -3.449 1.00 93.12 290 THR A O 1
ATOM 2356 N N . SER A 1 291 ? -2.209 -17.883 -4.450 1.00 92.19 291 SER A N 1
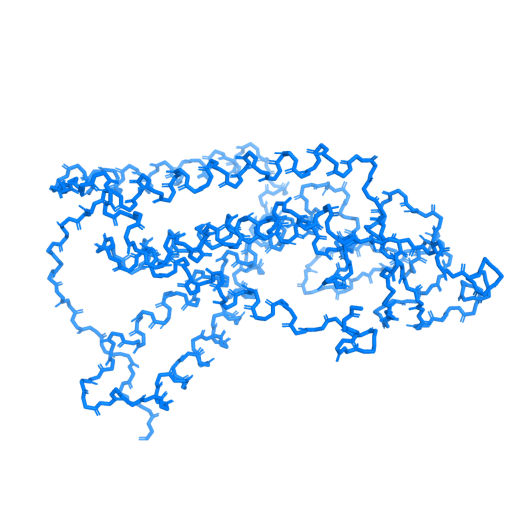ATOM 2357 C CA . SER A 1 291 ? -1.554 -17.335 -3.254 1.00 92.19 291 SER A CA 1
ATOM 2358 C C . SER A 1 291 ? -2.278 -16.103 -2.709 1.00 92.19 291 SER A C 1
ATOM 2360 O O . SER A 1 291 ? -2.497 -16.005 -1.502 1.00 92.19 291 SER A O 1
ATOM 2362 N N . LEU A 1 292 ? -2.702 -15.191 -3.588 1.00 91.50 292 LEU A N 1
ATOM 2363 C CA . LEU A 1 292 ? -3.482 -14.018 -3.203 1.00 91.50 292 LEU A CA 1
ATOM 2364 C C . LEU A 1 292 ? -4.865 -14.400 -2.684 1.00 91.50 292 LEU A C 1
ATOM 2366 O O . LEU A 1 292 ? -5.303 -13.832 -1.694 1.00 91.50 292 LEU A O 1
ATOM 2370 N N . SER A 1 293 ? -5.524 -15.392 -3.285 1.00 93.81 293 SER A N 1
ATOM 2371 C CA . SER A 1 293 ? -6.816 -15.893 -2.803 1.00 93.81 293 SER A CA 1
ATOM 2372 C C . SER A 1 293 ? -6.698 -16.463 -1.388 1.00 93.81 293 SER A C 1
ATOM 2374 O O . SER A 1 293 ? -7.495 -16.111 -0.523 1.00 93.81 293 SER A O 1
ATOM 2376 N N . VAL A 1 294 ? -5.666 -17.273 -1.117 1.00 93.81 294 VAL A N 1
ATOM 2377 C CA . VAL A 1 294 ? -5.392 -17.807 0.230 1.00 93.81 294 VAL A CA 1
ATOM 2378 C C . VAL A 1 294 ? -5.127 -16.673 1.221 1.00 93.81 294 VAL A C 1
ATOM 2380 O O . VAL A 1 294 ? -5.734 -16.642 2.292 1.00 93.81 294 VAL A O 1
ATOM 2383 N N . TYR A 1 295 ? -4.273 -15.711 0.857 1.00 92.44 295 TYR A N 1
ATOM 2384 C CA . TYR A 1 295 ? -3.995 -14.531 1.679 1.00 92.44 295 TYR A CA 1
ATOM 2385 C C . TYR A 1 295 ? -5.274 -13.743 1.998 1.00 92.44 295 TYR A C 1
ATOM 2387 O O . TYR A 1 295 ? -5.564 -13.448 3.157 1.00 92.44 295 TYR A O 1
ATOM 2395 N N . SER A 1 296 ? -6.076 -13.458 0.974 1.00 93.44 296 SER A N 1
ATOM 2396 C CA . SER A 1 296 ? -7.357 -12.767 1.076 1.00 93.44 296 SER A CA 1
ATOM 2397 C C . SER A 1 296 ? -8.346 -13.501 1.979 1.00 93.44 296 SER A C 1
ATOM 2399 O O . SER A 1 296 ? -8.979 -12.868 2.823 1.00 93.44 296 SER A O 1
ATOM 2401 N N . SER A 1 297 ? -8.461 -14.826 1.862 1.00 93.44 297 SER A N 1
ATOM 2402 C CA . SER A 1 297 ? -9.314 -15.635 2.738 1.00 93.44 297 SER A CA 1
ATOM 2403 C C . SER A 1 297 ? -8.855 -15.584 4.197 1.00 93.44 297 SER A C 1
ATOM 2405 O O . SER A 1 297 ? -9.686 -15.397 5.085 1.00 93.44 297 SER A O 1
ATOM 2407 N N . LEU A 1 298 ? -7.547 -15.694 4.460 1.00 93.25 298 LEU A N 1
ATOM 2408 C CA . LEU A 1 298 ? -6.985 -15.602 5.814 1.00 93.25 298 LEU A CA 1
ATOM 2409 C C . LEU A 1 298 ? -7.198 -14.217 6.438 1.00 93.25 298 LEU A C 1
ATOM 2411 O O . LEU A 1 298 ? -7.549 -14.109 7.618 1.00 93.25 298 LEU A O 1
ATOM 2415 N N . LEU A 1 299 ? -7.031 -13.155 5.648 1.00 90.44 299 LEU A N 1
ATOM 2416 C CA . LEU A 1 299 ? -7.253 -11.790 6.111 1.00 90.44 299 LEU A CA 1
ATOM 2417 C C . LEU A 1 299 ? -8.738 -11.534 6.396 1.00 90.44 299 LEU A C 1
ATOM 2419 O O . LEU A 1 299 ? -9.073 -11.002 7.452 1.00 90.44 299 LEU A O 1
ATOM 2423 N N . LEU A 1 300 ? -9.642 -11.971 5.514 1.00 92.25 300 LEU A N 1
ATOM 2424 C CA . LEU A 1 300 ? -11.087 -11.863 5.743 1.00 92.25 300 LEU A CA 1
ATOM 2425 C C . LEU A 1 300 ? -11.540 -12.673 6.953 1.00 92.25 300 LEU A C 1
ATOM 2427 O O . LEU A 1 300 ? -12.380 -12.197 7.713 1.00 92.25 300 LEU A O 1
ATOM 2431 N N . PHE A 1 301 ? -10.972 -13.859 7.171 1.00 90.94 301 PHE A N 1
ATOM 2432 C CA . PHE A 1 301 ? -11.241 -14.653 8.367 1.00 90.94 301 PHE A CA 1
ATOM 2433 C C . PHE A 1 301 ? -10.766 -13.943 9.642 1.00 90.94 301 PHE A C 1
ATOM 2435 O O . PHE A 1 301 ? -11.484 -13.922 10.645 1.00 90.94 301 PHE A O 1
ATOM 2442 N N . SER A 1 302 ? -9.593 -13.306 9.596 1.00 88.19 302 SER A N 1
ATOM 2443 C CA . SER A 1 302 ? -9.083 -12.476 10.694 1.00 88.19 302 SER A CA 1
ATOM 2444 C C . SER A 1 302 ? -10.012 -11.291 10.975 1.00 88.19 302 SER A C 1
ATOM 2446 O O . SER A 1 302 ? -10.413 -11.090 12.118 1.00 88.19 302 SER A O 1
ATOM 2448 N N . ILE A 1 303 ? -10.440 -10.560 9.938 1.00 87.25 303 ILE A N 1
ATOM 2449 C CA . ILE A 1 303 ? -11.394 -9.444 10.059 1.00 87.25 303 ILE A CA 1
ATOM 2450 C C . ILE A 1 303 ? -12.730 -9.931 10.627 1.00 87.25 303 ILE A C 1
ATOM 2452 O O . ILE A 1 303 ? -13.248 -9.338 11.569 1.00 87.25 303 ILE A O 1
ATOM 2456 N N . TYR A 1 304 ? -13.272 -11.029 10.099 1.00 87.75 304 TYR A N 1
ATOM 2457 C CA . TYR A 1 304 ? -14.501 -11.649 10.590 1.00 87.75 304 TYR A CA 1
ATOM 2458 C C . TYR A 1 304 ? -14.396 -12.000 12.078 1.00 87.75 304 TYR A C 1
ATOM 2460 O O . TYR A 1 304 ? -15.305 -11.700 12.854 1.00 87.75 304 TYR A O 1
ATOM 2468 N N . SER A 1 305 ? -13.267 -12.588 12.482 1.00 83.81 305 SER A N 1
ATOM 2469 C CA . SER A 1 305 ? -13.001 -12.955 13.871 1.00 83.81 305 SER A CA 1
ATOM 2470 C C . SER A 1 305 ? -12.943 -11.719 14.763 1.00 83.81 305 SER A C 1
ATOM 2472 O O . SER A 1 305 ? -13.636 -11.677 15.773 1.00 83.81 305 SER A O 1
ATOM 2474 N N . VAL A 1 306 ? -12.208 -10.678 14.363 1.00 79.12 306 VAL A N 1
ATOM 2475 C CA . VAL A 1 306 ? -12.121 -9.413 15.112 1.00 79.12 306 VAL A CA 1
ATOM 2476 C C . VAL A 1 306 ? -13.488 -8.741 15.228 1.00 79.12 306 VAL A C 1
ATOM 2478 O O . VAL A 1 306 ? -13.882 -8.362 16.321 1.00 79.12 306 VAL A O 1
ATOM 2481 N N . MET A 1 307 ? -14.264 -8.658 14.144 1.00 79.62 307 MET A N 1
ATOM 2482 C CA . MET A 1 307 ? -15.613 -8.073 14.171 1.00 79.62 307 MET A CA 1
ATOM 2483 C C . MET A 1 307 ? -16.588 -8.847 15.061 1.00 79.62 307 MET A C 1
ATOM 2485 O O . MET A 1 307 ? -17.598 -8.295 15.498 1.00 79.62 307 MET A O 1
ATOM 2489 N N . ARG A 1 308 ? -16.315 -10.130 15.312 1.00 78.81 308 ARG A N 1
ATOM 2490 C CA . ARG A 1 308 ? -17.104 -10.947 16.230 1.00 78.81 308 ARG A CA 1
ATOM 2491 C C . ARG A 1 308 ? -16.808 -10.614 17.696 1.00 78.81 308 ARG A C 1
ATOM 2493 O O . ARG A 1 308 ? -17.686 -10.789 18.540 1.00 78.81 308 ARG A O 1
ATOM 2500 N N . PHE A 1 309 ? -15.608 -10.130 18.002 1.00 71.38 309 PHE A N 1
ATOM 2501 C CA . PHE A 1 309 ? -15.211 -9.719 19.344 1.00 71.38 309 PHE A CA 1
ATOM 2502 C C . PHE A 1 309 ? -15.411 -8.208 19.507 1.00 71.38 309 PHE A C 1
ATOM 2504 O O . PHE A 1 309 ? -14.608 -7.402 19.047 1.00 71.38 309 PHE A O 1
ATOM 2511 N N . SER A 1 310 ? -16.496 -7.810 20.176 1.00 62.62 310 SER A N 1
ATOM 2512 C CA . SER A 1 310 ? -16.722 -6.409 20.538 1.00 62.62 310 SER A CA 1
ATOM 2513 C C . SER A 1 310 ? -16.220 -6.161 21.956 1.00 62.62 310 SER A C 1
ATOM 2515 O O . SER A 1 310 ? -16.670 -6.801 22.911 1.00 62.62 310 SER A O 1
ATOM 2517 N N . PHE A 1 311 ? -15.309 -5.204 22.103 1.00 60.12 311 PHE A N 1
ATOM 2518 C CA . PHE A 1 311 ? -14.822 -4.752 23.401 1.00 60.12 311 PHE A CA 1
ATOM 2519 C C . PHE A 1 311 ? -15.816 -3.734 23.976 1.00 60.12 311 PHE A C 1
ATOM 2521 O O . PHE A 1 311 ? -16.033 -2.663 23.401 1.00 60.12 311 PHE A O 1
ATOM 2528 N N . ASN A 1 312 ? -16.438 -4.055 25.113 1.00 53.31 312 ASN A N 1
ATOM 2529 C CA . ASN A 1 312 ? -17.226 -3.077 25.861 1.00 53.31 312 ASN A CA 1
ATOM 2530 C C . ASN A 1 312 ? -16.262 -2.203 26.668 1.00 53.31 312 ASN A C 1
ATOM 2532 O O . ASN A 1 312 ? -15.945 -2.510 27.817 1.00 53.31 312 ASN A O 1
ATOM 2536 N N . HIS A 1 313 ? -15.770 -1.123 26.063 1.00 49.03 313 HIS A N 1
ATOM 2537 C CA . HIS A 1 313 ? -15.010 -0.117 26.793 1.00 49.03 313 HIS A CA 1
ATOM 2538 C C . HIS A 1 313 ? -15.968 0.972 27.285 1.00 49.03 313 HIS A C 1
ATOM 2540 O O . HIS A 1 313 ? -16.628 1.636 26.489 1.00 49.03 313 HIS A O 1
ATOM 2546 N N . LYS A 1 314 ? -16.063 1.141 28.606 1.00 47.75 314 LYS A N 1
ATOM 2547 C CA . LYS A 1 314 ? -16.574 2.375 29.208 1.00 47.75 314 LYS A CA 1
ATOM 2548 C C . LYS A 1 314 ? -15.379 3.306 29.363 1.00 47.75 314 LYS A C 1
ATOM 2550 O O . LYS A 1 314 ? -14.622 3.153 30.313 1.00 47.75 314 LYS A O 1
ATOM 2555 N N . GLU A 1 315 ? -15.172 4.197 28.406 1.00 50.28 315 GLU A N 1
ATOM 2556 C CA . GLU A 1 315 ? -14.151 5.238 28.520 1.00 50.28 315 GLU A CA 1
ATOM 2557 C C . GLU A 1 315 ? -14.773 6.474 29.190 1.00 50.28 315 GLU A C 1
ATOM 2559 O O . GLU A 1 315 ? -15.804 6.983 28.740 1.00 50.28 315 GLU A O 1
ATOM 2564 N N . GLU A 1 316 ? -14.173 6.945 30.285 1.00 44.56 316 GLU A N 1
ATOM 2565 C CA . GLU A 1 316 ? -14.439 8.282 30.820 1.00 44.56 316 GLU A CA 1
ATOM 2566 C C . GLU A 1 316 ? -13.786 9.299 29.878 1.00 44.56 316 GLU A C 1
ATOM 2568 O O . GLU A 1 316 ? -12.564 9.433 29.837 1.00 44.56 316 GLU A O 1
ATOM 2573 N N . LYS A 1 317 ? -14.598 10.001 29.082 1.00 43.50 317 LYS A N 1
ATOM 2574 C CA . LYS A 1 317 ? -14.114 11.052 28.178 1.00 43.50 317 LYS A CA 1
ATOM 2575 C C . LYS A 1 317 ? -13.455 12.182 28.975 1.00 43.50 317 LYS A C 1
ATOM 2577 O O . LYS A 1 317 ? -14.151 12.947 29.641 1.00 43.50 317 LYS A O 1
ATOM 2582 N N . LYS A 1 318 ? -12.135 12.337 28.854 1.00 44.56 318 LYS A N 1
ATOM 2583 C CA . LYS A 1 318 ? -11.454 13.607 29.144 1.00 44.56 318 LYS A CA 1
ATOM 2584 C C . LYS A 1 318 ? -11.447 14.451 27.873 1.00 44.56 318 LYS A C 1
ATOM 2586 O O . LYS A 1 318 ? -10.853 14.062 26.875 1.00 44.56 318 LYS A O 1
ATOM 2591 N N . ASN A 1 319 ? -12.143 15.583 27.915 1.00 37.75 319 ASN A N 1
ATOM 2592 C CA . ASN A 1 319 ? -12.178 16.548 26.821 1.00 37.75 319 ASN A CA 1
ATOM 2593 C C . ASN A 1 319 ? -10.907 17.407 26.868 1.00 37.75 319 ASN A C 1
ATOM 2595 O O . ASN A 1 319 ? -10.832 18.336 27.669 1.00 37.75 319 ASN A O 1
ATOM 2599 N N . GLU A 1 320 ? -9.933 17.126 26.008 1.00 42.62 320 GLU A N 1
ATOM 2600 C CA . GLU A 1 320 ? -8.883 18.089 25.665 1.00 42.62 320 GLU A CA 1
ATOM 2601 C C . GLU A 1 320 ? -9.124 18.568 24.228 1.00 42.62 320 GLU A C 1
ATOM 2603 O O . GLU A 1 320 ? -9.285 17.776 23.301 1.00 42.62 320 GLU A O 1
ATOM 2608 N N . GLN A 1 321 ? -9.268 19.884 24.074 1.00 42.00 321 GLN A N 1
ATOM 2609 C CA . GLN A 1 321 ? -9.819 20.551 22.895 1.00 42.00 321 GLN A CA 1
ATOM 2610 C C . GLN A 1 321 ? -8.681 21.241 22.131 1.00 42.00 321 GLN A C 1
ATOM 2612 O O . GLN A 1 321 ? -8.063 22.160 22.662 1.00 42.00 321 GLN A O 1
ATOM 2617 N N . TYR A 1 322 ? -8.408 20.820 20.890 1.00 46.59 322 TYR A N 1
ATOM 2618 C CA . TYR A 1 322 ? -7.306 21.368 20.077 1.00 46.59 322 TYR A CA 1
ATOM 2619 C C . TYR A 1 322 ? -7.756 22.151 18.829 1.00 46.59 322 TYR A C 1
ATOM 2621 O O . TYR A 1 322 ? -6.944 22.857 18.237 1.00 46.59 322 TYR A O 1
ATOM 2629 N N . CYS A 1 323 ? -9.044 22.118 18.458 1.00 46.50 323 CYS A N 1
ATOM 2630 C CA . CYS A 1 323 ? -9.546 22.772 17.235 1.00 46.50 323 CYS A CA 1
ATOM 2631 C C . CYS A 1 323 ? -10.411 24.029 17.438 1.00 46.50 323 CYS A C 1
ATOM 2633 O O . CYS A 1 323 ? -11.022 24.488 16.479 1.00 46.50 323 CYS A O 1
ATOM 2635 N N . SER A 1 324 ? -10.420 24.658 18.617 1.00 44.66 324 SER A N 1
ATOM 2636 C CA . SER A 1 324 ? -11.020 25.994 18.768 1.00 44.66 324 SER A CA 1
ATOM 2637 C C . SER A 1 324 ? -10.057 26.961 19.452 1.00 44.66 324 SER A C 1
ATOM 2639 O O . SER A 1 324 ? -10.049 27.068 20.679 1.00 44.66 324 SER A O 1
ATOM 2641 N N . LYS A 1 325 ? -9.220 27.632 18.647 1.00 46.41 325 LYS A N 1
ATOM 2642 C CA . LYS A 1 325 ? -8.682 28.998 18.857 1.00 46.41 325 LYS A CA 1
ATOM 2643 C C . LYS A 1 325 ? -7.616 29.325 17.801 1.00 46.41 325 LYS A C 1
ATOM 2645 O O . LYS A 1 325 ? -6.474 29.624 18.129 1.00 46.41 325 LYS A O 1
ATOM 2650 N N . SER A 1 326 ? -7.971 29.277 16.521 1.00 47.53 326 SER A N 1
ATOM 2651 C CA . SER A 1 326 ? -7.198 30.005 15.505 1.00 47.53 326 SER A CA 1
ATOM 2652 C C . SER A 1 326 ? -8.033 30.247 14.254 1.00 47.53 326 SER A C 1
ATOM 2654 O O . SER A 1 326 ? -7.854 29.579 13.236 1.00 47.53 326 SER A O 1
ATOM 2656 N N . LEU A 1 327 ? -8.961 31.194 14.360 1.00 40.59 327 LEU A N 1
ATOM 2657 C CA . LEU A 1 327 ? -9.356 32.078 13.267 1.00 40.59 327 LEU A CA 1
ATOM 2658 C C . LEU A 1 327 ? -9.900 33.374 13.861 1.00 40.59 327 LEU A C 1
ATOM 2660 O O . LEU A 1 327 ? -10.809 33.280 14.717 1.00 40.59 327 LEU A O 1
#

Secondary structure (DSSP, 8-state):
---TTTT---HHHHHHHHHHHHHHHHHHGGG---HHHHHHHHHHHHHHHHHHHHHHTTTTTS----TTSS--SSGGG-HHHHHHHHHHHHHHHHHHHHHHHHHTS-GGG--HHHHHHHHHHHHHHHHHHHHHHHHHHHHHHHHHHHS-HHHHHHHHHHHHHHHHHHHHHHHHTSPEEE--TTTGGG-HHHHHHHHHHHHHHHHHHH--GGG-EEEE-SSEE--TT-EEEE--SSSS-EEEESEE-GGGTTT-SEE-TTS-HHHHHHHHHHT-S-EEEEEPPPSSHHHHHHHHHHHHHHHHHHHHHHHHEEE-----------SSS--

Radius of gyration: 22.94 Å; chains: 1; bounding box: 52×52×66 Å

Foldseek 3Di:
DDPPDAQDADDPCVVLLVLLLVLLLVLLVQQPDPLQVSLQSSLVSSLLLCVLVLVCCQLLVNDPPFLCWFDDVDPVVRNVVLVSLLSSQLSSQLSSQLCQLVVLDDPVRPDPVSNVVSSVVSNVVSNVVSVVVSVVVVVVVVVCVVPDVVVVVVVVCVVVVVVVVVVVVVVVVFDKDFADLCPCVPDPSLVSSLVSLLCSLCVLVPDPQQVDKHKALPAWAADFVDWDFDPDPDPDGGIGGRHDDQPVVVSRSWHCPVPDPVVSVVRHVVRDSMDMITRDHDPCSPVSSVVSNVSSVVSSVVSSRSSRIHTPDPDDDDDDHDPPDDD

Organism: NCBI:txid280406

InterPro domains:
  IPR056704 Domain of unknown function DUF7802 [PF25085] (3-306)